Protein AF-A0A954WG24-F1 (afdb_monomer)

pLDDT: mean 92.95, std 7.32, range [50.62, 98.69]

Secondary structure (DSSP, 8-state):
---------TTTT----TT-------S----EEEEEEEE-----STT---B----EEEEET-EEEEEEEEEEETT----BEEEEESPPTTEEEEEPPB-TT--EEEEEEEE-TTPPSEEEEEEEEEEEEETTEEEEEEEEEEEESS-BS-TTTS---EEE-SSEEEEEEEEEE-SEEEEESS-S-EEEETTSEEEEEEEEEE-S-EESSEEEEEEESTTTTTSPPEEEESSSSEEEEEEEHHHHTPPSEEEEEEEEE--EEEE-S-HHHHHHHHHHHHHHHHHHHHHHHHHHHHHHHHHH--TTTHHHHHHHHHHHHHHHHHHHHHHHHHHHHHHHHHHHT--EEEE--EEPPPEEEEEEPPP--

Radius of gyration: 31.05 Å; Cα contacts (8 Å, |Δi|>4): 781; chains: 1; bounding box: 90×41×106 Å

Solvent-accessible surface area (backbone atoms only — not comparable to full-atom values): 19651 Å² total; per-residue (Å²): 135,94,82,85,86,84,88,76,62,94,76,73,71,82,71,92,55,91,82,70,79,81,83,90,85,90,73,83,77,65,57,41,69,46,40,39,27,33,52,66,77,70,76,81,47,93,88,54,38,59,43,66,61,58,78,54,66,37,29,20,33,24,28,51,50,28,40,33,39,47,52,64,31,65,80,43,43,60,46,34,45,41,49,62,44,63,60,29,66,52,43,49,62,50,44,32,53,20,48,60,69,52,47,59,30,40,35,36,40,37,27,37,72,80,22,53,60,34,68,26,72,27,50,44,32,35,38,33,64,56,91,94,42,80,45,78,41,66,41,40,32,44,35,41,73,56,74,33,75,42,50,88,85,45,83,76,49,72,40,74,48,98,60,42,64,37,33,34,62,54,80,46,63,30,50,51,28,38,35,62,67,61,98,57,75,48,74,36,45,36,58,38,69,39,78,43,51,29,33,42,52,72,74,50,53,60,68,63,62,57,37,58,30,36,40,45,33,84,73,46,45,79,46,76,70,44,74,38,53,72,81,48,57,56,48,68,47,76,44,55,27,46,84,53,63,45,69,58,46,81,46,50,32,33,40,36,33,63,44,35,31,43,48,51,51,65,56,66,51,29,61,49,25,52,52,49,28,53,52,28,46,53,50,26,53,52,28,43,54,50,22,56,49,33,47,53,48,35,76,68,46,52,90,91,48,31,69,63,37,44,51,53,21,50,52,28,47,52,48,24,53,52,24,51,52,44,28,56,51,26,48,49,47,26,53,52,31,48,61,58,26,47,69,40,84,37,71,42,78,44,33,28,47,80,42,44,33,34,29,37,68,55,81,84,128

Structure (mmCIF, N/CA/C/O backbone):
data_AF-A0A954WG24-F1
#
_entry.id   AF-A0A954WG24-F1
#
loop_
_atom_site.group_PDB
_atom_site.id
_atom_site.type_symbol
_atom_site.label_atom_id
_atom_site.label_alt_id
_atom_site.label_comp_id
_atom_site.label_asym_id
_atom_site.label_entity_id
_atom_site.label_seq_id
_atom_site.pdbx_PDB_ins_code
_atom_site.Cartn_x
_atom_site.Cartn_y
_atom_site.Cartn_z
_atom_site.occupancy
_atom_site.B_iso_or_equiv
_atom_site.auth_seq_id
_atom_site.auth_comp_id
_atom_site.auth_asym_id
_atom_site.auth_atom_id
_atom_site.pdbx_PDB_model_num
ATOM 1 N N . GLY A 1 1 ? 44.899 -14.493 -30.420 1.00 79.88 1 GLY A N 1
ATOM 2 C CA . GLY A 1 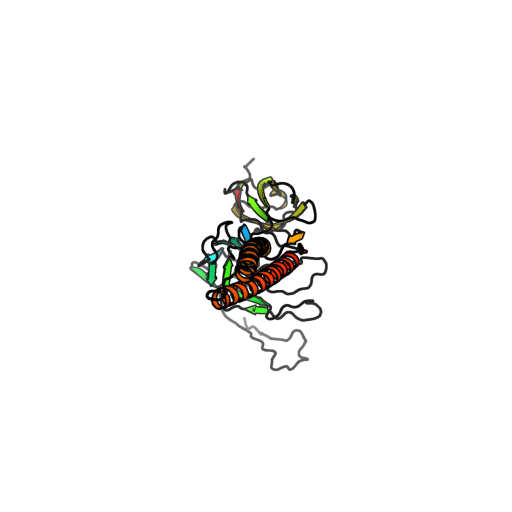1 ? 46.264 -14.050 -30.057 1.00 79.88 1 GLY A CA 1
ATOM 3 C C . GLY A 1 1 ? 46.632 -14.553 -28.671 1.00 79.88 1 GLY A C 1
ATOM 4 O O . GLY A 1 1 ? 45.803 -15.192 -28.037 1.00 79.88 1 GLY A O 1
ATOM 5 N N . ARG A 1 2 ? 47.858 -14.293 -28.198 1.00 87.88 2 ARG A N 1
ATOM 6 C CA . ARG A 1 2 ? 48.259 -14.547 -26.802 1.00 87.88 2 ARG A CA 1
ATOM 7 C C . ARG A 1 2 ? 47.844 -13.339 -25.956 1.00 87.88 2 ARG A C 1
ATOM 9 O O . ARG A 1 2 ? 48.303 -12.237 -26.233 1.00 87.88 2 ARG A O 1
ATOM 16 N N . TYR A 1 3 ? 46.990 -13.548 -24.958 1.00 84.88 3 TYR A N 1
ATOM 17 C CA . TYR A 1 3 ? 46.517 -12.495 -24.053 1.00 84.88 3 TYR A CA 1
ATOM 18 C C . TYR A 1 3 ? 47.175 -12.640 -22.677 1.00 84.88 3 TYR A C 1
ATOM 20 O O . TYR A 1 3 ? 47.437 -13.756 -22.228 1.00 84.88 3 TYR A O 1
ATOM 28 N N . ARG A 1 4 ? 47.441 -11.513 -22.010 1.00 87.50 4 ARG A N 1
ATOM 29 C CA . ARG A 1 4 ? 47.843 -11.455 -20.599 1.00 87.50 4 ARG A CA 1
ATOM 30 C C . ARG A 1 4 ? 46.712 -10.790 -19.825 1.00 87.50 4 ARG A C 1
ATOM 32 O O . ARG A 1 4 ? 46.294 -9.698 -20.191 1.00 87.50 4 ARG A O 1
ATOM 39 N N . LEU A 1 5 ? 46.246 -11.452 -18.774 1.00 83.44 5 LEU A N 1
ATOM 40 C CA . LEU A 1 5 ? 45.255 -10.922 -17.844 1.00 83.44 5 LEU A CA 1
ATOM 41 C C . LEU A 1 5 ? 45.947 -10.686 -16.505 1.00 83.44 5 LEU A C 1
ATOM 43 O O . LEU A 1 5 ? 46.717 -11.532 -16.050 1.00 83.44 5 LEU A O 1
ATOM 47 N N . GLN A 1 6 ? 45.697 -9.531 -15.904 1.00 82.50 6 GLN A N 1
ATOM 48 C CA . GLN A 1 6 ? 46.230 -9.150 -14.604 1.00 82.50 6 GLN A CA 1
ATOM 49 C C . GLN A 1 6 ? 45.074 -8.602 -13.772 1.00 82.50 6 GLN A C 1
ATOM 51 O O . GLN A 1 6 ? 44.304 -7.778 -14.259 1.00 82.50 6 GLN A O 1
ATOM 56 N N . LEU A 1 7 ? 44.952 -9.081 -12.536 1.00 76.56 7 LEU A N 1
ATOM 57 C CA . LEU A 1 7 ? 43.976 -8.601 -11.568 1.00 76.56 7 LEU A CA 1
ATOM 58 C C . LEU A 1 7 ? 44.726 -7.787 -10.518 1.00 76.56 7 LEU A C 1
ATOM 60 O O . LEU A 1 7 ? 45.682 -8.279 -9.920 1.00 76.56 7 LEU A O 1
ATOM 64 N N . THR A 1 8 ? 44.329 -6.535 -10.343 1.00 73.81 8 THR A N 1
ATOM 65 C CA . THR A 1 8 ? 44.932 -5.604 -9.386 1.00 73.81 8 THR A CA 1
ATOM 66 C C . THR A 1 8 ? 43.832 -4.955 -8.568 1.00 73.81 8 THR A C 1
ATOM 68 O O . THR A 1 8 ? 42.805 -4.570 -9.121 1.00 73.81 8 THR A O 1
ATOM 71 N N . ASP A 1 9 ? 44.067 -4.791 -7.272 1.00 73.94 9 ASP A N 1
ATOM 72 C CA . ASP A 1 9 ? 43.244 -3.933 -6.424 1.00 73.94 9 ASP A CA 1
ATOM 73 C C . ASP A 1 9 ? 43.334 -2.464 -6.894 1.00 73.94 9 ASP A C 1
ATOM 75 O O . ASP A 1 9 ? 44.424 -1.981 -7.224 1.00 73.94 9 ASP A O 1
ATOM 79 N N . LEU A 1 10 ? 42.206 -1.743 -6.894 1.00 69.00 10 LEU A N 1
ATOM 80 C CA . LEU A 1 10 ? 42.124 -0.309 -7.209 1.00 69.00 10 LEU A CA 1
ATOM 81 C C . LEU A 1 10 ? 42.896 0.564 -6.202 1.00 69.00 10 LEU A C 1
ATOM 83 O O . LEU A 1 10 ? 43.236 1.700 -6.530 1.00 69.00 10 LEU A O 1
ATOM 87 N N . PHE A 1 11 ? 43.233 0.039 -5.016 1.00 68.88 11 PHE A N 1
ATOM 88 C CA . PHE A 1 11 ? 44.094 0.712 -4.029 1.00 68.88 11 PHE A CA 1
ATOM 89 C C . PHE A 1 11 ? 45.602 0.443 -4.213 1.00 68.88 11 PHE A C 1
ATOM 91 O O . PHE A 1 11 ? 46.407 0.740 -3.323 1.00 68.88 11 PHE A O 1
ATOM 98 N N . GLY A 1 12 ? 46.016 -0.117 -5.356 1.00 63.59 12 GLY A N 1
ATOM 99 C CA . GLY A 1 12 ? 47.430 -0.195 -5.739 1.00 63.59 12 GLY A CA 1
ATOM 100 C C . GLY A 1 12 ? 48.276 -1.172 -4.915 1.00 63.59 12 GLY A C 1
ATOM 101 O O . GLY A 1 12 ? 49.493 -1.023 -4.865 1.00 63.59 12 GLY A O 1
ATOM 102 N N . GLY A 1 13 ? 47.658 -2.167 -4.266 1.00 60.09 13 GLY A N 1
ATOM 103 C CA . GLY A 1 13 ? 48.375 -3.260 -3.592 1.00 60.09 13 GLY A CA 1
ATOM 104 C C . GLY A 1 13 ? 48.972 -2.921 -2.221 1.00 60.09 13 GLY A C 1
ATOM 105 O O . GLY A 1 13 ? 49.810 -3.667 -1.726 1.00 60.09 13 GLY A O 1
ATOM 106 N N . THR A 1 14 ? 48.554 -1.824 -1.585 1.00 60.75 14 THR A N 1
ATOM 107 C CA . THR A 1 14 ? 49.025 -1.452 -0.231 1.00 60.75 14 THR A CA 1
ATOM 108 C C . THR A 1 14 ? 48.313 -2.205 0.898 1.00 60.75 14 THR A C 1
ATOM 110 O O . THR A 1 14 ? 48.701 -2.086 2.060 1.00 60.75 14 THR A O 1
ATOM 113 N N . ARG A 1 15 ? 47.275 -2.988 0.575 1.00 67.81 15 ARG A N 1
ATOM 114 C CA . ARG A 1 15 ? 46.471 -3.753 1.531 1.00 67.81 15 ARG A CA 1
ATOM 115 C C . ARG A 1 15 ? 46.584 -5.250 1.265 1.00 67.81 15 ARG A C 1
ATOM 117 O O . ARG A 1 15 ? 46.158 -5.735 0.222 1.00 67.81 15 ARG A O 1
ATOM 124 N N . THR A 1 16 ? 47.095 -5.973 2.254 1.00 67.00 16 THR A N 1
ATOM 125 C CA . THR A 1 16 ? 47.122 -7.439 2.282 1.00 67.00 16 THR A CA 1
ATOM 126 C C . THR A 1 16 ? 46.094 -7.911 3.306 1.00 67.00 16 THR A C 1
ATOM 128 O O . THR A 1 16 ? 46.442 -8.219 4.442 1.00 67.00 16 THR A O 1
ATOM 131 N N . ASP A 1 17 ? 44.815 -7.890 2.927 1.00 73.31 17 ASP A N 1
ATOM 132 C CA . ASP A 1 17 ? 43.716 -8.404 3.752 1.00 73.31 17 ASP A CA 1
ATOM 133 C C . ASP A 1 17 ? 43.220 -9.731 3.151 1.00 73.31 17 ASP A C 1
ATOM 135 O O . ASP A 1 17 ? 42.805 -9.734 1.987 1.00 73.31 17 ASP A O 1
ATOM 139 N N . PRO A 1 18 ? 43.268 -10.858 3.887 1.00 74.69 18 PRO A N 1
ATOM 140 C CA . PRO A 1 18 ? 42.802 -12.153 3.389 1.00 74.69 18 PRO A CA 1
ATOM 141 C C . PRO A 1 18 ? 41.303 -12.182 3.049 1.00 74.69 18 PRO A C 1
ATOM 143 O O . PRO A 1 18 ? 40.883 -13.081 2.328 1.00 74.69 18 PRO A O 1
ATOM 146 N N . ASN A 1 19 ? 40.511 -11.209 3.514 1.00 75.62 19 ASN A N 1
ATOM 147 C CA . ASN A 1 19 ? 39.091 -11.082 3.168 1.00 75.62 19 ASN A CA 1
ATOM 148 C C . ASN A 1 19 ? 38.851 -10.403 1.808 1.00 75.62 19 ASN A C 1
ATOM 150 O O . ASN A 1 19 ? 37.716 -10.365 1.333 1.00 75.62 19 ASN A O 1
ATOM 154 N N . ASN A 1 20 ? 39.888 -9.854 1.164 1.00 72.81 20 ASN A N 1
ATOM 155 C CA . ASN A 1 20 ? 39.777 -9.323 -0.193 1.00 72.81 20 ASN A CA 1
ATOM 156 C C . ASN A 1 20 ? 39.746 -10.484 -1.201 1.00 72.81 20 ASN A C 1
ATOM 158 O O . ASN A 1 20 ? 40.748 -10.814 -1.841 1.00 72.81 20 ASN A O 1
ATOM 162 N N . GLU A 1 21 ? 38.586 -11.123 -1.333 1.00 75.12 21 GLU A N 1
ATOM 163 C CA . GLU A 1 21 ? 38.367 -12.222 -2.269 1.00 75.12 21 GLU A CA 1
ATOM 164 C C . GLU A 1 21 ? 38.103 -11.695 -3.684 1.00 75.12 21 GLU A C 1
ATOM 166 O O . GLU A 1 21 ? 37.034 -11.170 -3.999 1.00 75.12 21 GLU A O 1
ATOM 171 N N . TYR A 1 22 ? 39.078 -11.864 -4.575 1.00 75.50 22 TYR A N 1
ATOM 172 C CA . TYR A 1 22 ? 38.913 -11.533 -5.985 1.00 75.50 22 TYR A CA 1
ATOM 173 C C . TYR A 1 22 ? 38.607 -12.780 -6.812 1.00 75.50 22 TYR A C 1
ATOM 175 O O . TYR A 1 22 ? 39.303 -13.793 -6.719 1.00 75.50 22 TYR A O 1
ATOM 183 N N . ARG A 1 23 ? 37.611 -12.690 -7.698 1.00 79.44 23 ARG A N 1
ATOM 184 C CA . ARG A 1 23 ? 37.248 -13.776 -8.614 1.00 79.44 23 ARG A CA 1
ATOM 185 C C . ARG A 1 23 ? 37.291 -13.303 -10.064 1.00 79.44 23 ARG A C 1
ATOM 187 O O . ARG A 1 23 ? 36.460 -12.504 -10.482 1.00 79.44 23 ARG A O 1
ATOM 194 N N . LEU A 1 24 ? 38.219 -13.855 -10.847 1.00 83.12 24 LEU A N 1
ATOM 195 C CA . LEU A 1 24 ? 38.223 -13.733 -12.307 1.00 83.12 24 LEU A CA 1
ATOM 196 C C . LEU A 1 24 ? 37.541 -14.959 -12.922 1.00 83.12 24 LEU A C 1
ATOM 198 O O . LEU A 1 24 ? 37.928 -16.093 -12.644 1.00 83.12 24 LEU A O 1
ATOM 202 N N . VAL A 1 25 ? 36.541 -14.736 -13.773 1.00 83.88 25 VAL A N 1
ATOM 203 C CA . VAL A 1 25 ? 35.834 -15.801 -14.496 1.00 83.88 25 VAL A CA 1
ATOM 204 C C . VAL A 1 25 ? 36.022 -15.588 -15.997 1.00 83.88 25 VAL A C 1
ATOM 206 O O . VAL A 1 25 ? 35.626 -14.554 -16.523 1.00 83.88 25 VAL A O 1
ATOM 209 N N . ILE A 1 26 ? 36.616 -16.568 -16.685 1.00 88.00 26 ILE A N 1
ATOM 210 C CA . ILE A 1 26 ? 36.803 -16.562 -18.144 1.00 88.00 26 ILE A CA 1
ATOM 211 C C . ILE A 1 26 ? 36.007 -17.726 -18.721 1.00 88.00 26 ILE A C 1
ATOM 213 O O . ILE A 1 26 ? 36.341 -18.888 -18.499 1.00 88.00 26 ILE A O 1
ATOM 217 N N . ARG A 1 27 ? 34.942 -17.408 -19.447 1.00 92.25 27 ARG A N 1
ATOM 218 C CA . ARG A 1 27 ? 34.074 -18.374 -20.129 1.00 92.25 27 ARG A CA 1
ATOM 219 C C . ARG A 1 27 ? 33.335 -17.683 -21.270 1.00 92.25 27 ARG A C 1
ATOM 221 O O . ARG A 1 27 ? 33.393 -16.460 -21.387 1.00 92.25 27 ARG A O 1
ATOM 228 N N . GLN A 1 28 ? 32.625 -18.458 -22.087 1.00 92.88 28 GLN A N 1
ATOM 229 C CA . GLN A 1 28 ? 31.637 -17.891 -23.006 1.00 92.88 28 GLN A CA 1
ATOM 230 C C . GLN A 1 28 ? 30.569 -17.119 -22.220 1.00 92.88 28 GLN A C 1
ATOM 232 O O . GLN A 1 28 ? 30.214 -17.508 -21.100 1.00 92.88 28 GLN A O 1
ATOM 237 N N . ALA A 1 29 ? 30.089 -16.019 -22.804 1.00 91.62 29 ALA A N 1
ATOM 238 C CA . ALA A 1 29 ? 29.003 -15.234 -22.235 1.00 91.62 29 ALA A CA 1
ATOM 239 C C . ALA A 1 29 ? 27.767 -16.125 -22.065 1.00 91.62 29 ALA A C 1
ATOM 241 O O . ALA A 1 29 ? 27.393 -16.846 -22.988 1.00 91.62 29 ALA A O 1
ATOM 242 N N . ALA A 1 30 ? 27.155 -16.071 -20.886 1.00 94.31 30 ALA A N 1
ATOM 243 C CA . ALA A 1 30 ? 25.898 -16.742 -20.588 1.00 94.31 30 ALA A CA 1
ATOM 244 C C . ALA A 1 30 ? 24.925 -15.658 -20.109 1.00 94.31 30 ALA A C 1
ATOM 246 O O . ALA A 1 30 ? 24.860 -15.404 -18.902 1.00 94.31 30 ALA A O 1
ATOM 247 N N . PRO A 1 31 ? 24.265 -14.946 -21.048 1.00 96.75 31 PRO A N 1
ATOM 248 C CA . PRO A 1 31 ? 23.332 -13.879 -20.715 1.00 96.75 31 PRO A CA 1
ATOM 249 C C . PRO A 1 31 ? 22.298 -14.377 -19.705 1.00 96.75 31 PRO A C 1
ATOM 251 O O . PRO A 1 31 ? 21.723 -15.446 -19.887 1.00 96.75 31 PRO A O 1
ATOM 254 N N . ASP A 1 32 ? 22.098 -13.622 -18.629 1.00 97.50 32 ASP A N 1
ATOM 255 C CA . ASP A 1 32 ? 21.159 -13.960 -17.557 1.00 97.50 32 ASP A CA 1
ATOM 256 C C . ASP A 1 32 ? 20.819 -12.708 -16.737 1.00 97.50 32 ASP A C 1
ATOM 258 O O . ASP A 1 32 ? 21.389 -11.630 -16.940 1.00 97.50 32 ASP A O 1
ATOM 262 N N . PHE A 1 33 ? 19.915 -12.841 -15.772 1.00 98.06 33 PHE A N 1
ATOM 263 C CA . PHE A 1 33 ? 19.588 -11.778 -14.830 1.00 98.06 33 PHE A CA 1
ATOM 264 C C . PHE A 1 33 ? 19.238 -12.322 -13.442 1.00 98.06 33 PHE A C 1
ATOM 266 O O . PHE A 1 33 ? 18.834 -13.471 -13.269 1.00 98.06 33 PHE A O 1
ATOM 273 N N . ALA A 1 34 ? 19.394 -11.467 -12.434 1.00 97.94 34 ALA A N 1
ATOM 274 C CA . ALA A 1 34 ? 18.885 -11.686 -11.086 1.00 97.94 34 ALA A CA 1
ATOM 275 C C . ALA A 1 34 ? 18.016 -10.498 -10.666 1.00 97.94 34 ALA A C 1
ATOM 277 O O . ALA A 1 34 ? 18.270 -9.367 -11.084 1.00 97.94 34 ALA A O 1
ATOM 278 N N . LEU A 1 35 ? 17.004 -10.761 -9.839 1.00 97.88 35 LEU A N 1
ATOM 279 C CA . LEU A 1 35 ? 16.030 -9.762 -9.416 1.00 97.88 35 LEU A CA 1
ATOM 280 C C . LEU A 1 35 ? 15.981 -9.662 -7.896 1.00 97.88 35 LEU A C 1
ATOM 282 O O . LEU A 1 35 ? 15.911 -10.671 -7.188 1.00 97.88 35 LEU A O 1
ATOM 286 N N . VAL A 1 36 ? 15.980 -8.428 -7.407 1.00 97.06 36 VAL A N 1
ATOM 287 C CA . VAL A 1 36 ? 15.768 -8.101 -5.995 1.00 97.06 36 VAL A CA 1
ATOM 288 C C . VAL A 1 36 ? 14.712 -7.015 -5.923 1.00 97.06 36 VAL A C 1
ATOM 290 O O . VAL A 1 36 ? 14.734 -6.102 -6.741 1.00 97.06 36 VAL A O 1
ATOM 293 N N . ALA A 1 37 ? 13.798 -7.096 -4.963 1.00 95.31 37 ALA A N 1
ATOM 294 C CA . ALA A 1 37 ? 12.798 -6.060 -4.761 1.00 95.31 37 ALA A CA 1
ATOM 295 C C . ALA A 1 37 ? 12.744 -5.567 -3.321 1.00 95.31 37 ALA A C 1
ATOM 297 O O . ALA A 1 37 ? 13.010 -6.317 -2.388 1.00 95.31 37 ALA A O 1
ATOM 298 N N . TRP A 1 38 ? 12.358 -4.314 -3.126 1.00 92.19 38 TRP A N 1
ATOM 299 C CA . TRP A 1 38 ? 12.082 -3.751 -1.808 1.00 92.19 38 TRP A CA 1
ATOM 300 C C . TRP A 1 38 ? 10.766 -2.985 -1.834 1.00 92.19 38 TRP A C 1
ATOM 302 O O . TRP A 1 38 ? 10.399 -2.377 -2.840 1.00 92.19 38 TRP A O 1
ATOM 312 N N . ALA A 1 39 ? 10.050 -2.983 -0.712 1.00 89.19 39 ALA A N 1
ATOM 313 C CA . ALA A 1 39 ? 8.892 -2.115 -0.561 1.00 89.19 39 ALA A CA 1
ATOM 314 C C . ALA A 1 39 ? 9.346 -0.654 -0.614 1.00 89.19 39 ALA A C 1
ATOM 316 O O . ALA A 1 39 ? 10.226 -0.249 0.148 1.00 89.19 39 ALA A O 1
ATOM 317 N N . LEU A 1 40 ? 8.772 0.121 -1.536 1.00 84.38 40 LEU A N 1
ATOM 318 C CA . LEU A 1 40 ? 9.257 1.453 -1.859 1.00 84.38 40 LEU A CA 1
ATOM 319 C C . LEU A 1 40 ? 9.207 2.362 -0.623 1.00 84.38 40 LEU A C 1
ATOM 321 O O . LEU A 1 40 ? 8.146 2.705 -0.080 1.00 84.38 40 LEU A O 1
ATOM 325 N N . HIS A 1 41 ? 10.390 2.777 -0.188 1.00 78.19 41 HIS A N 1
ATOM 326 C CA . HIS A 1 41 ? 10.572 3.899 0.712 1.00 78.19 41 HIS A CA 1
ATOM 327 C C . HIS A 1 41 ? 11.017 5.100 -0.120 1.00 78.19 41 HIS A C 1
ATOM 329 O O . HIS A 1 41 ? 11.815 4.968 -1.042 1.00 78.19 41 HIS A O 1
ATOM 335 N N . MET A 1 42 ? 10.449 6.258 0.179 1.00 77.88 42 MET A N 1
ATOM 336 C CA . MET A 1 42 ? 10.786 7.517 -0.470 1.00 77.88 42 MET A CA 1
ATOM 337 C C . MET A 1 42 ? 11.209 8.480 0.621 1.00 77.88 42 MET A C 1
ATOM 339 O O . MET A 1 42 ? 10.696 8.371 1.731 1.00 77.88 42 MET A O 1
ATOM 343 N N . GLU A 1 43 ? 12.075 9.434 0.297 1.00 75.94 43 GLU A N 1
ATOM 344 C CA . GLU A 1 43 ? 12.353 10.555 1.192 1.00 75.94 43 GLU A CA 1
ATOM 345 C C . GLU A 1 43 ? 11.043 11.305 1.455 1.00 75.94 43 GLU A C 1
ATOM 347 O O . GLU A 1 43 ? 10.468 11.920 0.551 1.00 75.94 43 GLU A O 1
ATOM 352 N N . LEU A 1 44 ? 10.525 11.199 2.680 1.00 76.88 44 LEU A N 1
ATOM 353 C CA . LEU A 1 44 ? 9.227 11.777 3.038 1.00 76.88 44 LEU A CA 1
ATOM 354 C C . LEU A 1 44 ? 9.350 13.255 3.416 1.00 76.88 44 LEU A C 1
ATOM 356 O O . LEU A 1 44 ? 8.357 13.982 3.435 1.00 76.88 44 LEU A O 1
ATOM 360 N N . ARG A 1 45 ? 10.559 13.696 3.778 1.00 74.25 45 ARG A N 1
ATOM 361 C CA . ARG A 1 45 ? 10.871 15.057 4.229 1.00 74.25 45 ARG A CA 1
ATOM 362 C C . ARG A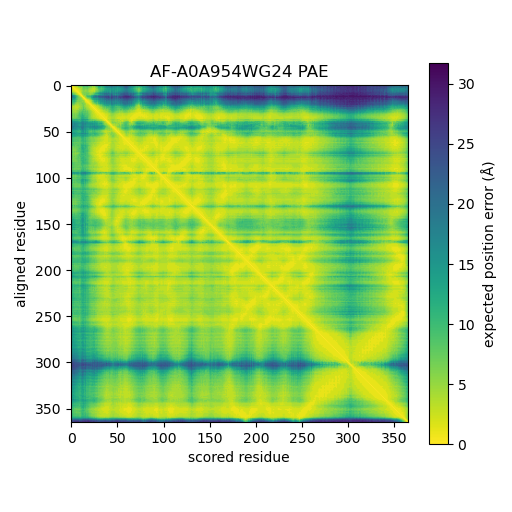 1 45 ? 12.255 15.461 3.734 1.00 74.25 45 ARG A C 1
ATOM 364 O O . ARG A 1 45 ? 13.116 14.614 3.524 1.00 74.25 45 ARG A O 1
ATOM 371 N N . ASN A 1 46 ? 12.491 16.763 3.593 1.00 75.00 46 ASN A N 1
ATOM 372 C CA . ASN A 1 46 ? 13.824 17.255 3.257 1.00 75.00 46 ASN A CA 1
ATOM 373 C C . ASN A 1 46 ? 14.834 16.845 4.344 1.00 75.00 46 ASN A C 1
ATOM 375 O O . ASN A 1 46 ? 14.594 17.082 5.530 1.00 75.00 46 ASN A O 1
ATOM 379 N N . GLY A 1 47 ? 15.948 16.237 3.937 1.00 77.62 47 GLY A N 1
ATOM 380 C CA . GLY A 1 47 ? 16.951 15.700 4.857 1.00 77.62 47 GLY A CA 1
ATOM 381 C C . GLY A 1 47 ? 16.544 14.399 5.555 1.00 77.62 47 GLY A C 1
ATOM 382 O O . GLY A 1 47 ? 17.221 14.004 6.503 1.00 77.62 47 GLY A O 1
ATOM 383 N N . ASP A 1 48 ? 15.469 13.737 5.114 1.00 80.81 48 ASP A N 1
ATOM 384 C CA . ASP A 1 48 ? 15.153 12.373 5.532 1.00 80.81 48 ASP A CA 1
ATOM 385 C C . ASP A 1 48 ? 16.243 11.418 5.030 1.00 80.81 48 ASP A C 1
ATOM 387 O O . ASP A 1 48 ? 16.454 11.262 3.831 1.00 80.81 48 ASP A O 1
ATOM 391 N N . ARG A 1 49 ? 16.968 10.817 5.972 1.00 84.62 49 ARG A N 1
ATOM 392 C CA . ARG A 1 49 ? 18.056 9.862 5.716 1.00 84.62 49 ARG A CA 1
ATOM 393 C C . ARG A 1 49 ? 17.776 8.521 6.375 1.00 84.62 49 ARG A C 1
ATOM 395 O O . ARG A 1 49 ? 18.707 7.756 6.636 1.00 84.62 49 ARG A O 1
ATOM 402 N N . ASN A 1 50 ? 16.513 8.256 6.701 1.00 87.12 50 ASN A N 1
ATOM 403 C CA . ASN A 1 50 ? 16.147 6.998 7.317 1.00 87.12 50 ASN A CA 1
ATOM 404 C C . ASN A 1 50 ? 16.296 5.863 6.289 1.00 87.12 50 ASN A C 1
ATOM 406 O O . ASN A 1 50 ? 15.812 5.953 5.162 1.00 87.12 50 ASN A O 1
ATOM 410 N N . ALA A 1 51 ? 16.913 4.758 6.696 1.00 86.88 51 ALA A N 1
ATOM 411 C CA . ALA A 1 51 ? 16.886 3.508 5.949 1.00 86.88 51 ALA A CA 1
ATOM 412 C C . ALA A 1 51 ? 15.985 2.528 6.703 1.00 86.88 51 ALA A C 1
ATOM 414 O O . ALA A 1 51 ? 16.368 1.954 7.723 1.00 86.88 51 ALA A O 1
ATOM 415 N N . LEU A 1 52 ? 14.752 2.374 6.223 1.00 86.94 52 LEU A N 1
ATOM 416 C CA . LEU A 1 52 ? 13.707 1.607 6.897 1.00 86.94 52 LEU A CA 1
ATOM 417 C C . LEU A 1 52 ? 13.207 0.466 6.016 1.00 86.94 52 LEU A C 1
ATOM 419 O O . LEU A 1 52 ? 13.157 0.568 4.793 1.00 86.94 52 LEU A O 1
ATOM 423 N N . SER A 1 53 ? 12.751 -0.598 6.667 1.00 85.50 53 SER A N 1
ATOM 424 C CA . SER A 1 53 ? 11.962 -1.651 6.031 1.00 85.50 53 SER A CA 1
ATOM 425 C C . SER A 1 53 ? 10.483 -1.308 6.124 1.00 85.50 53 SER A C 1
ATOM 427 O O . SER A 1 53 ? 10.007 -0.939 7.198 1.00 85.50 53 SER A O 1
ATOM 429 N N . LYS A 1 54 ? 9.737 -1.493 5.035 1.00 85.94 54 LYS A N 1
ATOM 430 C CA . LYS A 1 54 ? 8.273 -1.434 5.067 1.00 85.94 54 LYS A CA 1
ATOM 431 C C . LYS A 1 54 ? 7.681 -2.836 4.957 1.00 85.94 54 LYS A C 1
ATOM 433 O O . LYS A 1 54 ? 8.096 -3.585 4.072 1.00 85.94 54 LYS A O 1
ATOM 438 N N . PRO A 1 55 ? 6.722 -3.205 5.822 1.00 87.44 55 PRO A N 1
ATOM 439 C CA . PRO A 1 55 ? 5.966 -4.429 5.617 1.00 87.44 55 PRO A CA 1
ATOM 440 C C . PRO A 1 55 ? 5.066 -4.279 4.384 1.00 87.44 55 PRO A C 1
ATOM 442 O O . PRO A 1 55 ? 4.551 -3.195 4.115 1.00 87.44 55 PRO A O 1
ATOM 445 N N . MET A 1 56 ? 4.806 -5.380 3.679 1.00 91.75 56 MET A N 1
ATOM 446 C CA . MET A 1 56 ? 3.735 -5.443 2.676 1.00 91.75 56 MET A CA 1
ATOM 447 C C . MET A 1 56 ? 2.395 -5.716 3.373 1.00 91.75 56 MET A C 1
ATOM 449 O O . MET A 1 56 ? 1.738 -6.725 3.127 1.00 91.75 56 MET A O 1
ATOM 453 N N . ALA A 1 57 ? 2.041 -4.832 4.307 1.00 93.69 57 ALA A N 1
ATOM 454 C CA . ALA A 1 57 ? 0.783 -4.852 5.040 1.00 93.69 57 ALA A CA 1
ATOM 455 C C . ALA A 1 57 ? -0.127 -3.764 4.467 1.00 93.69 57 ALA A C 1
ATOM 457 O O . ALA A 1 57 ? 0.030 -2.581 4.773 1.00 93.69 57 ALA A O 1
ATOM 458 N N . LEU A 1 58 ? -1.036 -4.169 3.586 1.00 96.25 58 LEU A N 1
ATOM 459 C CA . LEU A 1 58 ? -1.926 -3.270 2.874 1.00 96.25 58 LEU A CA 1
ATOM 460 C C . LEU A 1 58 ? -3.113 -2.878 3.756 1.00 96.25 58 LEU A C 1
ATOM 462 O O . LEU A 1 58 ? -3.701 -3.693 4.478 1.00 96.25 58 LEU A O 1
ATOM 466 N N . ARG A 1 59 ? -3.492 -1.608 3.635 1.00 95.44 59 ARG A N 1
ATOM 467 C CA . ARG A 1 59 ? -4.799 -1.113 4.062 1.00 95.44 59 ARG A CA 1
ATOM 468 C C . ARG A 1 59 ? -5.808 -1.363 2.951 1.00 95.44 59 ARG A C 1
ATOM 470 O O . ARG A 1 59 ? -5.451 -1.330 1.771 1.00 95.44 59 ARG A O 1
ATOM 477 N N . ASN A 1 60 ? -7.068 -1.542 3.310 1.00 96.88 60 ASN A N 1
ATOM 478 C CA . ASN A 1 60 ? -8.147 -1.644 2.337 1.00 96.88 60 ASN A CA 1
ATOM 479 C C . ASN A 1 60 ? -8.202 -0.384 1.457 1.00 96.88 60 ASN A C 1
ATOM 481 O O . ASN A 1 60 ? -8.172 0.742 1.965 1.00 96.88 60 ASN A O 1
ATOM 485 N N . GLY A 1 61 ? -8.249 -0.570 0.138 1.00 97.25 61 GLY A N 1
ATOM 486 C CA . GLY A 1 61 ? -8.206 0.517 -0.843 1.00 97.25 61 GLY A CA 1
ATOM 487 C C . GLY A 1 61 ? -6.829 1.168 -1.031 1.00 97.25 61 GLY A C 1
ATOM 488 O O . GLY A 1 61 ? -6.767 2.262 -1.588 1.00 97.25 61 GLY A O 1
ATOM 489 N N . SER A 1 62 ? -5.735 0.575 -0.538 1.00 97.00 62 SER A N 1
ATOM 490 C CA . SER A 1 62 ? -4.378 1.078 -0.810 1.00 97.00 62 SER A CA 1
ATOM 491 C C . SER A 1 62 ? -3.729 0.350 -1.980 1.00 97.00 62 SER A C 1
ATOM 493 O O . SER A 1 62 ? -3.923 -0.854 -2.156 1.00 97.00 62 SER A O 1
ATOM 495 N N . THR A 1 63 ? -2.883 1.076 -2.708 1.00 97.50 63 THR A N 1
ATOM 496 C CA . THR A 1 63 ? -1.849 0.494 -3.561 1.00 97.50 63 THR A CA 1
ATOM 497 C C . THR A 1 63 ? -0.487 0.742 -2.924 1.00 97.50 63 THR A C 1
ATOM 499 O O . THR A 1 63 ? -0.189 1.860 -2.499 1.00 97.50 63 THR A O 1
ATOM 502 N N . ILE A 1 64 ? 0.353 -0.289 -2.856 1.00 95.75 64 ILE A N 1
ATOM 503 C CA . ILE A 1 64 ? 1.767 -0.169 -2.489 1.00 95.75 64 ILE A CA 1
ATOM 504 C C . ILE A 1 64 ? 2.639 -0.477 -3.704 1.00 95.75 64 ILE A C 1
ATOM 506 O O . ILE A 1 64 ? 2.289 -1.307 -4.540 1.00 95.75 64 ILE A O 1
ATOM 510 N N . ALA A 1 65 ? 3.796 0.172 -3.784 1.00 95.44 65 ALA A N 1
ATOM 511 C CA . ALA A 1 65 ? 4.787 -0.081 -4.821 1.00 95.44 65 ALA A CA 1
ATOM 512 C C . ALA A 1 65 ? 5.977 -0.852 -4.236 1.00 95.44 65 ALA A C 1
ATOM 514 O O . ALA A 1 65 ? 6.514 -0.482 -3.188 1.00 95.44 65 ALA A O 1
ATOM 515 N N . LEU A 1 66 ? 6.410 -1.900 -4.926 1.00 95.38 66 LEU A N 1
ATOM 516 C CA . LEU A 1 66 ? 7.717 -2.515 -4.748 1.00 95.38 66 LEU A CA 1
ATOM 517 C C . LEU A 1 66 ? 8.605 -2.045 -5.888 1.00 95.38 66 LEU A C 1
ATOM 519 O O . LEU A 1 66 ? 8.226 -2.139 -7.053 1.00 95.38 66 LEU A O 1
ATOM 523 N N . GLU A 1 67 ? 9.792 -1.568 -5.566 1.00 94.25 67 GLU A N 1
ATOM 524 C CA . GLU A 1 67 ? 10.810 -1.348 -6.580 1.00 94.25 67 GLU A CA 1
ATOM 525 C C . GLU A 1 67 ? 11.550 -2.653 -6.828 1.00 94.25 67 GLU A C 1
ATOM 527 O O . GLU A 1 67 ? 11.937 -3.326 -5.874 1.00 94.25 67 GLU A O 1
ATOM 532 N N . VAL A 1 68 ? 11.737 -3.003 -8.098 1.00 95.88 68 VAL A N 1
ATOM 533 C CA . VAL A 1 68 ? 12.440 -4.211 -8.523 1.00 95.88 68 VAL A CA 1
ATOM 534 C C . VAL A 1 68 ? 13.688 -3.813 -9.294 1.00 95.88 68 VAL A C 1
ATOM 536 O O . VAL A 1 68 ? 13.607 -3.119 -10.306 1.00 95.88 68 VAL A O 1
ATOM 539 N N . VAL A 1 69 ? 14.842 -4.272 -8.826 1.00 95.88 69 VAL A N 1
ATOM 540 C CA . VAL A 1 69 ? 16.144 -4.048 -9.448 1.00 95.88 69 VAL A CA 1
ATOM 541 C C . VAL A 1 69 ? 16.557 -5.287 -10.231 1.00 95.88 69 VAL A C 1
ATOM 543 O O . VAL A 1 69 ? 16.543 -6.403 -9.703 1.00 95.88 69 VAL A O 1
ATOM 546 N N . ALA A 1 70 ? 16.973 -5.075 -11.478 1.00 97.44 70 ALA A N 1
ATOM 547 C CA . ALA A 1 70 ? 17.543 -6.089 -12.349 1.00 97.44 70 ALA A CA 1
ATOM 548 C C . ALA A 1 70 ? 19.069 -5.998 -12.386 1.00 97.44 70 ALA A C 1
ATOM 550 O O . ALA A 1 70 ? 19.654 -5.057 -12.925 1.00 97.44 70 ALA A O 1
ATOM 551 N N . VAL A 1 71 ? 19.721 -7.039 -11.871 1.00 97.00 71 VAL A N 1
ATOM 552 C CA . VAL A 1 71 ? 21.156 -7.266 -12.044 1.00 97.00 71 VAL A CA 1
ATOM 553 C C . VAL A 1 71 ? 21.349 -8.095 -13.309 1.00 97.00 71 VAL A C 1
ATOM 555 O O . VAL A 1 71 ? 21.243 -9.323 -13.289 1.00 97.00 71 VAL A O 1
ATOM 558 N N . ARG A 1 72 ? 21.603 -7.408 -14.421 1.00 96.88 72 ARG A N 1
ATOM 559 C CA . ARG A 1 72 ? 21.828 -8.010 -15.742 1.00 96.88 72 ARG A CA 1
ATOM 560 C C . ARG A 1 72 ? 23.254 -8.553 -15.846 1.00 96.88 72 ARG A C 1
ATOM 562 O O . ARG A 1 72 ? 24.199 -7.899 -15.407 1.00 96.88 72 ARG A O 1
ATOM 569 N N . ARG A 1 73 ? 23.418 -9.748 -16.411 1.00 94.94 73 ARG A N 1
ATOM 570 C CA . ARG A 1 73 ? 24.703 -10.456 -16.514 1.00 94.94 73 ARG A CA 1
ATOM 571 C C . ARG A 1 73 ? 25.046 -10.746 -17.964 1.00 94.94 73 ARG A C 1
ATOM 573 O O . ARG A 1 73 ? 24.161 -10.966 -18.787 1.00 94.94 73 ARG A O 1
ATOM 580 N N . ASP A 1 74 ? 26.344 -10.745 -18.251 1.00 94.25 74 ASP A N 1
ATOM 581 C CA . ASP A 1 74 ? 26.928 -11.196 -19.517 1.00 94.25 74 ASP A CA 1
ATOM 582 C C . ASP A 1 74 ? 26.265 -10.614 -20.778 1.00 94.25 74 ASP A C 1
ATOM 584 O O . ASP A 1 74 ? 26.106 -11.298 -21.786 1.00 94.25 74 ASP A O 1
ATOM 588 N N . GLY A 1 75 ? 25.870 -9.339 -20.722 1.00 93.56 75 GLY A N 1
ATOM 589 C CA . GLY A 1 75 ? 25.277 -8.631 -21.858 1.00 93.56 75 GLY A CA 1
ATOM 590 C C . GLY A 1 75 ? 23.777 -8.861 -22.066 1.00 93.56 75 GLY A C 1
ATOM 591 O O . GLY A 1 75 ? 23.244 -8.394 -23.069 1.00 93.56 75 GLY A O 1
ATOM 592 N N . PHE A 1 76 ? 23.071 -9.529 -21.145 1.00 97.31 76 PHE A N 1
ATOM 593 C CA . PHE A 1 76 ? 21.612 -9.627 -21.222 1.00 97.31 76 PHE A CA 1
ATOM 594 C C . PHE A 1 76 ? 20.952 -8.239 -21.164 1.00 97.31 76 PHE A C 1
ATOM 596 O O . PHE A 1 76 ? 21.034 -7.538 -20.156 1.00 97.31 76 PHE A O 1
ATOM 603 N N . ALA A 1 77 ? 20.240 -7.866 -22.227 1.00 96.50 77 ALA A N 1
ATOM 604 C CA . ALA A 1 77 ? 19.577 -6.568 -22.356 1.00 96.50 77 ALA A CA 1
ATOM 605 C C . ALA A 1 77 ? 18.072 -6.676 -22.654 1.00 96.50 77 ALA A C 1
ATOM 607 O O . ALA A 1 77 ? 17.444 -5.662 -22.933 1.00 96.50 77 ALA A O 1
ATOM 608 N N . GLY A 1 78 ? 17.484 -7.876 -22.588 1.00 96.25 78 GLY A N 1
ATOM 609 C CA . GLY A 1 78 ? 16.066 -8.093 -22.892 1.00 96.25 78 GLY A CA 1
ATOM 610 C C . GLY A 1 78 ? 15.111 -7.435 -21.890 1.00 96.25 78 GLY A C 1
ATOM 611 O O . GLY A 1 78 ? 15.492 -7.099 -20.766 1.00 96.25 78 GLY A O 1
ATOM 612 N N . GLU A 1 79 ? 13.859 -7.251 -22.296 1.00 95.38 79 GLU A N 1
ATOM 613 C CA . GLU A 1 79 ? 12.776 -6.860 -21.386 1.00 95.38 79 GLU A CA 1
ATOM 614 C C . GLU A 1 79 ? 12.513 -7.969 -20.354 1.00 95.38 79 GLU A C 1
ATOM 616 O O . GLU A 1 79 ? 12.681 -9.151 -20.655 1.00 95.38 79 GLU A O 1
ATOM 621 N N . ILE A 1 80 ? 12.109 -7.588 -19.139 1.00 97.12 80 ILE A N 1
ATOM 622 C CA . ILE A 1 80 ? 11.714 -8.520 -18.077 1.00 97.12 80 ILE A CA 1
ATOM 623 C C . ILE A 1 80 ? 10.284 -8.183 -17.641 1.00 97.12 80 ILE A C 1
ATOM 625 O O . ILE A 1 80 ? 10.013 -7.075 -17.167 1.00 97.12 80 ILE A O 1
ATOM 629 N N . SER A 1 81 ? 9.376 -9.148 -17.778 1.00 95.75 81 SER A N 1
ATOM 630 C CA . SER A 1 81 ? 8.007 -9.064 -17.256 1.00 95.75 81 SER A CA 1
ATOM 631 C C . SER A 1 81 ? 7.983 -9.511 -15.800 1.00 95.75 81 SER A C 1
ATOM 633 O O . SER A 1 81 ? 8.598 -10.519 -15.467 1.00 95.75 81 SER A O 1
ATOM 635 N N . LEU A 1 82 ? 7.301 -8.767 -14.929 1.00 96.94 82 LEU A N 1
ATOM 636 C CA . LEU A 1 82 ? 7.221 -9.060 -13.497 1.00 96.94 82 LEU A CA 1
ATOM 637 C C . LEU A 1 82 ? 5.834 -9.593 -13.140 1.00 96.94 82 LEU A C 1
ATOM 639 O O . LEU A 1 82 ? 4.831 -8.964 -13.474 1.00 96.94 82 LEU A O 1
ATOM 643 N N . THR A 1 83 ? 5.791 -10.686 -12.384 1.00 97.06 83 THR A N 1
ATOM 644 C CA . THR A 1 83 ? 4.544 -11.350 -11.988 1.00 97.06 83 THR A CA 1
ATOM 645 C C . THR A 1 83 ? 4.585 -11.702 -10.508 1.00 97.06 83 THR A C 1
ATOM 647 O O . THR A 1 83 ? 5.614 -12.149 -9.997 1.00 97.06 83 THR A O 1
ATOM 650 N N . MET A 1 84 ? 3.464 -11.496 -9.813 1.00 97.50 84 MET A N 1
ATOM 651 C CA . MET A 1 84 ? 3.286 -11.895 -8.421 1.00 97.50 84 MET A CA 1
ATOM 652 C C . MET A 1 84 ? 1.981 -12.663 -8.251 1.00 97.50 84 MET A C 1
ATOM 654 O O . MET A 1 84 ? 0.919 -12.176 -8.628 1.00 97.50 84 MET A O 1
ATOM 658 N N . GLU A 1 85 ? 2.075 -13.851 -7.670 1.00 97.00 85 GLU A N 1
ATOM 659 C CA . GLU A 1 85 ? 0.964 -14.789 -7.499 1.00 97.00 85 GLU A CA 1
ATOM 660 C C . GLU A 1 85 ? 0.812 -15.195 -6.029 1.00 97.00 85 GLU A C 1
ATOM 662 O O . GLU A 1 85 ? 1.619 -14.808 -5.179 1.00 97.00 85 GLU A O 1
ATOM 667 N N . ASP A 1 86 ? -0.222 -15.987 -5.735 1.00 97.31 86 ASP A N 1
ATOM 668 C CA . ASP A 1 86 ? -0.550 -16.473 -4.389 1.00 97.31 86 ASP A CA 1
ATOM 669 C C . ASP A 1 86 ? -0.801 -15.332 -3.387 1.00 97.31 86 ASP A C 1
ATOM 671 O O . ASP A 1 86 ? -0.322 -15.345 -2.253 1.00 97.31 86 ASP A O 1
ATOM 675 N N . LEU A 1 87 ? -1.547 -14.313 -3.818 1.00 98.06 87 LEU A N 1
ATOM 676 C CA . LEU A 1 87 ? -1.914 -13.154 -3.002 1.00 98.06 87 LEU A CA 1
ATOM 677 C C . LEU A 1 87 ? -3.136 -13.443 -2.111 1.00 98.06 87 LEU A C 1
ATOM 679 O O . LEU A 1 87 ? -3.913 -14.354 -2.404 1.00 98.06 87 LEU A O 1
ATOM 683 N N . PRO A 1 88 ? -3.325 -12.695 -1.005 1.00 98.06 88 PRO A N 1
ATOM 684 C CA . PRO A 1 88 ? -4.568 -12.747 -0.238 1.00 98.06 88 PRO A CA 1
ATOM 685 C C . PRO A 1 88 ? -5.792 -12.386 -1.094 1.00 98.06 88 PRO A C 1
ATOM 687 O O . PRO A 1 88 ? -5.690 -11.581 -2.017 1.00 98.06 88 PRO A O 1
ATOM 690 N N . ASP A 1 89 ? -6.958 -12.930 -0.744 1.00 97.75 89 ASP A N 1
ATOM 691 C CA . ASP A 1 89 ? -8.225 -12.609 -1.407 1.00 97.75 89 ASP A CA 1
ATOM 692 C C . ASP A 1 89 ? -8.470 -11.087 -1.413 1.00 97.75 89 ASP A C 1
ATOM 694 O O . ASP A 1 89 ? -8.245 -10.399 -0.414 1.00 97.75 89 ASP A O 1
ATOM 698 N N . GLY A 1 90 ? -8.908 -10.550 -2.555 1.00 97.19 90 GLY A N 1
ATOM 699 C CA . GLY A 1 90 ? -9.101 -9.107 -2.744 1.00 97.19 90 GLY A CA 1
ATOM 700 C C . GLY A 1 90 ? -7.807 -8.298 -2.920 1.00 97.19 90 GLY A C 1
ATOM 701 O O . GLY A 1 90 ? -7.875 -7.071 -2.973 1.00 97.19 90 GLY A O 1
ATOM 702 N N . VAL A 1 91 ? -6.636 -8.940 -3.024 1.00 98.31 91 VAL A N 1
ATOM 703 C CA . VAL A 1 91 ? -5.360 -8.285 -3.356 1.00 98.31 91 VAL A CA 1
ATOM 704 C C . VAL A 1 91 ? -4.905 -8.689 -4.756 1.00 98.31 91 VAL A C 1
ATOM 706 O O . VAL A 1 91 ? -4.786 -9.871 -5.069 1.00 98.31 91 VAL A O 1
ATOM 709 N N . THR A 1 92 ? -4.601 -7.700 -5.592 1.00 97.88 92 THR A N 1
ATOM 710 C CA . THR A 1 92 ? -4.092 -7.894 -6.955 1.00 97.88 92 THR A CA 1
ATOM 711 C C . THR A 1 92 ? -2.679 -7.354 -7.091 1.00 97.88 92 THR A C 1
ATOM 713 O O . THR A 1 92 ? -2.314 -6.391 -6.417 1.00 97.88 92 THR A O 1
ATOM 716 N N . ALA A 1 93 ? -1.898 -7.934 -8.000 1.00 97.62 93 ALA A N 1
ATOM 717 C CA . ALA A 1 93 ? -0.592 -7.417 -8.374 1.00 97.62 93 ALA A CA 1
ATOM 718 C C . ALA A 1 93 ? -0.540 -7.042 -9.853 1.00 97.62 93 ALA A C 1
ATOM 720 O O . ALA A 1 93 ? -1.131 -7.703 -10.706 1.00 97.62 93 ALA A O 1
ATOM 721 N N . THR A 1 94 ? 0.186 -5.977 -10.165 1.00 96.88 94 THR A N 1
ATOM 722 C CA . THR A 1 94 ? 0.419 -5.522 -11.532 1.00 96.88 94 THR A CA 1
ATOM 723 C C . THR A 1 94 ? 1.871 -5.099 -11.669 1.00 96.88 94 THR A C 1
ATOM 725 O O . THR A 1 94 ? 2.303 -4.088 -11.112 1.00 96.88 94 THR A O 1
ATOM 728 N N . GLY A 1 95 ? 2.642 -5.903 -12.398 1.00 87.00 95 GLY A N 1
ATOM 729 C CA . GLY A 1 95 ? 4.034 -5.607 -12.703 1.00 87.00 95 GLY A CA 1
ATOM 730 C C . GLY A 1 95 ? 4.147 -4.585 -13.824 1.00 87.00 95 GLY A C 1
ATOM 731 O O . GLY A 1 95 ? 3.629 -4.797 -14.919 1.00 87.00 95 GLY A O 1
ATOM 732 N N . LEU A 1 96 ? 4.869 -3.495 -13.579 1.00 81.25 96 LEU A N 1
ATOM 733 C CA . LEU A 1 96 ? 5.397 -2.673 -14.659 1.00 81.25 96 LEU A CA 1
ATOM 734 C C . LEU A 1 96 ? 6.585 -3.419 -15.273 1.00 81.25 96 LEU A C 1
ATOM 736 O O . LEU A 1 96 ? 7.465 -3.900 -14.558 1.00 81.25 96 LEU A O 1
ATOM 740 N N . LYS A 1 97 ? 6.620 -3.514 -16.602 1.00 84.81 97 LYS A N 1
ATOM 741 C CA . LYS A 1 97 ? 7.735 -4.123 -17.335 1.00 84.81 97 LYS A CA 1
ATOM 742 C C . LYS A 1 97 ? 9.052 -3.412 -17.007 1.00 84.81 97 LYS A C 1
ATOM 744 O O . LYS A 1 97 ? 9.102 -2.180 -16.998 1.00 84.81 97 LYS A O 1
ATOM 749 N N . ILE A 1 98 ? 10.126 -4.176 -16.796 1.00 93.44 98 ILE A N 1
ATOM 750 C CA . ILE A 1 98 ? 11.491 -3.635 -16.828 1.00 93.44 98 ILE A CA 1
ATOM 751 C C . ILE A 1 98 ? 11.917 -3.637 -18.292 1.00 93.44 98 ILE A C 1
ATOM 753 O O . ILE A 1 98 ? 12.229 -4.695 -18.844 1.00 93.44 98 ILE A O 1
ATOM 757 N N . ALA A 1 99 ? 11.905 -2.463 -18.920 1.00 91.75 99 ALA A N 1
ATOM 758 C CA . ALA A 1 99 ? 12.218 -2.327 -20.337 1.00 91.75 99 ALA A CA 1
ATOM 759 C C . ALA A 1 99 ? 13.628 -2.847 -20.677 1.00 91.75 99 ALA A C 1
ATOM 761 O O . ALA A 1 99 ? 14.505 -2.987 -19.817 1.00 91.75 99 ALA A O 1
ATOM 762 N N . ALA A 1 100 ? 13.842 -3.151 -21.957 1.00 93.62 100 ALA A N 1
ATOM 763 C CA . ALA A 1 100 ? 15.135 -3.592 -22.464 1.00 93.62 100 ALA A CA 1
ATOM 764 C C . ALA A 1 100 ? 16.253 -2.608 -22.067 1.00 93.62 100 ALA A C 1
ATOM 766 O O . ALA A 1 100 ? 16.119 -1.399 -22.227 1.00 93.62 100 ALA A O 1
ATOM 767 N N . GLY A 1 101 ? 17.349 -3.135 -21.520 1.00 93.31 101 GLY A N 1
ATOM 768 C CA . GLY A 1 101 ? 18.487 -2.352 -21.024 1.00 93.31 101 GLY A CA 1
ATOM 769 C C . GLY A 1 101 ? 18.284 -1.653 -19.672 1.00 93.31 101 GLY A C 1
ATOM 770 O O . GLY A 1 101 ? 19.275 -1.367 -19.003 1.00 93.31 101 GLY A O 1
ATOM 771 N N . GLU A 1 102 ? 17.045 -1.454 -19.216 1.00 93.12 102 GLU A N 1
ATOM 772 C CA . GLU A 1 102 ? 16.758 -0.782 -17.944 1.00 93.12 102 GLU A CA 1
ATOM 773 C C . GLU A 1 102 ? 17.046 -1.682 -16.737 1.00 93.12 102 GLU A C 1
ATOM 775 O O . GLU A 1 102 ? 16.917 -2.910 -16.800 1.00 93.12 102 GLU A O 1
ATOM 780 N N . THR A 1 103 ? 17.437 -1.076 -15.616 1.00 93.81 103 THR A N 1
ATOM 781 C CA . THR A 1 103 ? 17.838 -1.786 -14.384 1.00 93.81 103 THR A CA 1
ATOM 782 C C . THR A 1 103 ? 16.791 -1.730 -13.277 1.00 93.81 103 THR A C 1
ATOM 784 O O . THR A 1 103 ? 16.981 -2.354 -12.234 1.00 93.81 103 THR A O 1
ATOM 787 N N . ARG A 1 104 ? 15.687 -1.008 -13.488 1.00 92.25 104 ARG A N 1
ATOM 788 C CA . ARG A 1 104 ? 14.654 -0.748 -12.482 1.00 92.25 104 ARG A CA 1
ATOM 789 C C . ARG A 1 104 ? 13.258 -0.933 -13.069 1.00 92.25 104 ARG A C 1
ATOM 791 O O . ARG A 1 104 ? 12.992 -0.510 -14.190 1.00 92.25 104 ARG A O 1
ATOM 798 N N . GLY A 1 105 ? 12.363 -1.516 -12.281 1.00 93.12 105 GLY A N 1
ATOM 799 C CA . GLY A 1 105 ? 10.924 -1.570 -12.534 1.00 93.12 105 GLY A CA 1
ATOM 800 C C . GLY A 1 105 ? 10.131 -1.454 -11.242 1.00 93.12 105 GLY A C 1
ATOM 801 O O . GLY A 1 105 ? 10.702 -1.342 -10.157 1.00 93.12 105 GLY A O 1
ATOM 802 N N . ILE A 1 106 ? 8.807 -1.479 -11.363 1.00 95.25 106 ILE A N 1
ATOM 803 C CA . ILE A 1 106 ? 7.885 -1.349 -10.232 1.00 95.25 106 ILE A CA 1
ATOM 804 C C . ILE A 1 106 ? 6.880 -2.498 -10.277 1.00 95.25 106 ILE A C 1
ATOM 806 O O . ILE A 1 106 ? 6.339 -2.806 -11.331 1.00 95.25 106 ILE A O 1
ATOM 810 N N . MET A 1 107 ? 6.602 -3.111 -9.134 1.00 96.88 107 MET A N 1
ATOM 811 C CA . MET A 1 107 ? 5.474 -4.017 -8.931 1.00 96.88 107 MET A CA 1
ATOM 812 C C . MET A 1 107 ? 4.450 -3.315 -8.042 1.00 96.88 107 MET A C 1
ATOM 814 O O . MET A 1 107 ? 4.789 -2.871 -6.947 1.00 96.88 107 MET A O 1
ATOM 818 N N . LEU A 1 108 ? 3.210 -3.199 -8.504 1.00 97.56 108 LEU A N 1
ATOM 819 C CA . LEU A 1 108 ? 2.120 -2.572 -7.760 1.00 97.56 108 LEU A CA 1
ATOM 820 C C . LEU A 1 108 ? 1.266 -3.659 -7.119 1.00 97.56 108 LEU A C 1
ATOM 822 O O . LEU A 1 108 ? 0.880 -4.601 -7.804 1.00 97.56 108 LEU A O 1
ATOM 826 N N . LEU A 1 109 ? 0.966 -3.534 -5.828 1.00 97.88 109 LEU A N 1
ATOM 827 C CA . LEU A 1 109 ? -0.003 -4.384 -5.141 1.00 97.88 109 LEU A CA 1
ATOM 828 C C . LEU A 1 109 ? -1.162 -3.517 -4.672 1.00 97.88 109 LEU A C 1
ATOM 830 O O . LEU A 1 109 ? -0.940 -2.585 -3.901 1.00 97.88 109 LEU A O 1
ATOM 834 N N . THR A 1 110 ? -2.377 -3.849 -5.087 1.00 98.19 110 THR A N 1
ATOM 835 C CA . THR A 1 110 ? -3.601 -3.117 -4.749 1.00 98.19 110 THR A CA 1
ATOM 836 C C . THR A 1 110 ? -4.506 -4.008 -3.912 1.00 98.19 110 THR A C 1
ATOM 838 O O . THR A 1 110 ? -4.821 -5.124 -4.318 1.00 98.19 110 THR A O 1
ATOM 841 N N . ALA A 1 111 ? -4.929 -3.525 -2.745 1.00 98.38 111 ALA A N 1
ATOM 842 C CA . ALA A 1 111 ? -5.976 -4.159 -1.951 1.00 98.38 111 ALA A CA 1
ATOM 843 C C . ALA A 1 111 ? -7.315 -3.491 -2.258 1.00 98.38 111 ALA A C 1
ATOM 845 O O . ALA A 1 111 ? -7.458 -2.279 -2.076 1.00 98.38 111 ALA A O 1
ATOM 846 N N . GLN A 1 112 ? -8.308 -4.281 -2.661 1.00 96.94 112 GLN A N 1
ATOM 847 C CA . GLN A 1 112 ? -9.678 -3.811 -2.837 1.00 96.94 112 GLN A CA 1
ATOM 848 C C . GLN A 1 112 ? -10.223 -3.208 -1.536 1.00 96.94 112 GLN A C 1
ATOM 850 O O . GLN A 1 112 ? -9.778 -3.522 -0.425 1.00 96.94 112 GLN A O 1
ATOM 855 N N . GLN A 1 113 ? -11.199 -2.309 -1.662 1.00 94.25 113 GLN A N 1
ATOM 856 C CA . GLN A 1 113 ? -11.798 -1.650 -0.502 1.00 94.25 113 GLN A CA 1
ATOM 857 C C . GLN A 1 113 ? -12.444 -2.651 0.467 1.00 94.25 113 GLN A C 1
ATOM 859 O O . GLN A 1 113 ? -12.406 -2.441 1.674 1.00 94.25 113 GLN A O 1
ATOM 864 N N . ASP A 1 114 ? -12.990 -3.747 -0.032 1.00 95.12 114 ASP A N 1
ATOM 865 C CA . ASP A 1 114 ? -13.664 -4.799 0.729 1.00 95.12 114 ASP A CA 1
ATOM 866 C C . ASP A 1 114 ? -12.811 -6.066 0.902 1.00 95.12 114 ASP A C 1
ATOM 868 O O . ASP A 1 114 ? -13.312 -7.075 1.395 1.00 95.12 114 ASP A O 1
ATOM 872 N N . ALA A 1 115 ? -11.516 -6.012 0.558 1.00 97.19 115 ALA A N 1
ATOM 873 C CA . ALA A 1 115 ? -10.598 -7.134 0.730 1.00 97.19 115 ALA A CA 1
ATOM 874 C C . ALA A 1 115 ? -10.644 -7.672 2.180 1.00 97.19 115 ALA A C 1
ATOM 876 O O . ALA A 1 115 ? -10.368 -6.922 3.129 1.00 97.19 115 ALA A O 1
ATOM 877 N N . PRO A 1 116 ? -11.000 -8.952 2.394 1.00 96.69 116 PRO A N 1
ATOM 878 C CA . PRO A 1 116 ? -11.095 -9.516 3.732 1.00 96.69 116 PRO A CA 1
ATOM 879 C C . PRO A 1 116 ? -9.712 -9.599 4.373 1.00 96.69 116 PRO A C 1
ATOM 881 O O . PRO A 1 116 ? -8.696 -9.702 3.690 1.00 96.69 116 PRO A O 1
ATOM 884 N N . ARG A 1 117 ? -9.660 -9.617 5.709 1.00 97.25 117 ARG A N 1
ATOM 885 C CA . ARG A 1 117 ? -8.400 -9.820 6.431 1.00 97.25 117 ARG A CA 1
ATOM 886 C C . ARG A 1 117 ? -7.727 -11.109 5.959 1.00 97.25 117 ARG A C 1
ATOM 888 O O . ARG A 1 117 ? -8.304 -12.190 6.069 1.00 97.25 117 ARG A O 1
ATOM 895 N N . GLY A 1 118 ? -6.478 -11.005 5.522 1.00 97.06 118 GLY A N 1
ATOM 896 C CA . GLY A 1 118 ? -5.778 -12.129 4.918 1.00 97.06 118 GLY A CA 1
ATOM 897 C C . GLY A 1 118 ? -4.265 -11.989 4.962 1.00 97.06 118 GLY A C 1
ATOM 898 O O . GLY A 1 118 ? -3.717 -10.898 5.118 1.00 97.06 118 GLY A O 1
ATOM 899 N N . TRP A 1 119 ? -3.590 -13.129 4.831 1.00 97.50 119 TRP A N 1
ATOM 900 C CA . TRP A 1 119 ? -2.142 -13.222 4.695 1.00 97.50 119 TRP A CA 1
ATOM 901 C C . TRP A 1 119 ? -1.773 -14.372 3.759 1.00 97.50 119 TRP A C 1
ATOM 903 O O . TRP A 1 119 ? -2.407 -15.436 3.790 1.00 97.50 119 TRP A O 1
ATOM 913 N N . ARG A 1 120 ? -0.731 -14.159 2.955 1.00 98.00 120 ARG A N 1
ATOM 914 C CA . ARG A 1 120 ? -0.078 -15.184 2.140 1.00 98.00 120 ARG A CA 1
ATOM 915 C C . ARG A 1 120 ? 1.421 -14.924 2.057 1.00 98.00 120 ARG A C 1
ATOM 917 O O . ARG A 1 120 ? 1.875 -13.784 2.135 1.00 98.00 120 ARG A O 1
ATOM 924 N N . ASN A 1 121 ? 2.182 -15.993 1.854 1.00 97.00 121 ASN A N 1
ATOM 925 C CA . ASN A 1 121 ? 3.552 -15.895 1.375 1.00 97.00 121 ASN A CA 1
ATOM 926 C C . ASN A 1 121 ? 3.521 -16.006 -0.152 1.00 97.00 121 ASN A C 1
ATOM 928 O O . ASN A 1 121 ? 3.453 -17.109 -0.685 1.00 97.00 121 ASN A O 1
ATOM 932 N N . ALA A 1 122 ? 3.484 -14.859 -0.819 1.00 97.00 122 ALA A N 1
ATOM 933 C CA . ALA A 1 122 ? 3.289 -14.760 -2.256 1.00 97.00 122 ALA A CA 1
ATOM 934 C C . ALA A 1 122 ? 4.539 -15.180 -3.046 1.00 97.00 122 ALA A C 1
ATOM 936 O O . ALA A 1 122 ? 5.658 -15.218 -2.519 1.00 97.00 122 ALA A O 1
ATOM 937 N N . ARG A 1 123 ? 4.359 -15.447 -4.342 1.00 96.56 123 ARG A N 1
ATOM 938 C CA . ARG A 1 123 ? 5.440 -15.821 -5.263 1.00 96.56 123 ARG A CA 1
ATOM 939 C C . ARG A 1 123 ? 5.689 -14.694 -6.260 1.00 96.56 123 ARG A C 1
ATOM 941 O O . ARG A 1 123 ? 4.876 -14.478 -7.147 1.00 96.56 123 ARG A O 1
ATOM 948 N N . LEU A 1 124 ? 6.817 -13.993 -6.128 1.00 96.81 124 LEU A N 1
ATOM 949 C CA . LEU A 1 124 ? 7.244 -12.922 -7.039 1.00 96.81 124 LEU A CA 1
ATOM 950 C C . LEU A 1 124 ? 8.380 -13.421 -7.945 1.00 96.81 124 LEU A C 1
ATOM 952 O O . LEU A 1 124 ? 9.393 -13.934 -7.461 1.00 96.81 124 LEU A O 1
ATOM 956 N N . PHE A 1 125 ? 8.224 -13.274 -9.256 1.00 97.50 125 PHE A N 1
ATOM 957 C CA . PHE A 1 125 ? 9.194 -13.734 -10.251 1.00 97.50 125 PHE A CA 1
ATOM 958 C C . PHE A 1 125 ? 9.215 -12.814 -11.475 1.00 97.50 125 PHE A C 1
ATOM 960 O O . PHE A 1 125 ? 8.295 -12.028 -11.700 1.00 97.50 125 PHE A O 1
ATOM 967 N N . GLY A 1 126 ? 10.297 -12.896 -12.245 1.00 97.56 126 GLY A N 1
ATOM 968 C CA . GLY A 1 126 ? 10.422 -12.232 -13.534 1.00 97.56 126 GLY A CA 1
ATOM 969 C C . GLY A 1 126 ? 10.650 -13.225 -14.664 1.00 97.56 126 GLY A C 1
ATOM 970 O O . GLY A 1 126 ? 11.347 -14.226 -14.482 1.00 97.56 126 GLY A O 1
ATOM 971 N N . GLN A 1 127 ? 10.072 -12.927 -15.821 1.00 97.81 127 GLN A N 1
ATOM 972 C CA . GLN A 1 127 ? 10.180 -13.709 -17.049 1.00 97.81 127 GLN A CA 1
ATOM 973 C C . GLN A 1 127 ? 10.848 -12.886 -18.142 1.00 97.81 127 GLN A C 1
ATOM 975 O O . GLN A 1 127 ? 10.541 -11.703 -18.307 1.00 97.81 127 GLN A O 1
ATOM 980 N N . ALA A 1 128 ? 11.747 -13.513 -18.892 1.00 97.81 128 ALA A N 1
ATOM 981 C CA . ALA A 1 128 ? 12.327 -12.921 -20.089 1.00 97.81 128 ALA A CA 1
ATOM 982 C C . ALA A 1 128 ? 12.750 -13.996 -21.089 1.00 97.81 128 ALA A C 1
ATOM 984 O O . ALA A 1 128 ? 12.977 -15.146 -20.719 1.00 97.81 128 ALA A O 1
ATOM 985 N N . THR A 1 129 ? 12.923 -13.604 -22.347 1.00 97.94 129 THR A N 1
ATOM 986 C CA . THR A 1 129 ? 13.484 -14.471 -23.385 1.00 97.94 129 THR A CA 1
ATOM 987 C C . THR A 1 129 ? 15.003 -14.322 -23.439 1.00 97.94 129 THR A C 1
ATOM 989 O O . THR A 1 129 ? 15.520 -13.207 -23.557 1.00 97.94 129 THR A O 1
ATOM 992 N N . ILE A 1 130 ? 15.725 -15.439 -23.374 1.00 96.00 130 ILE A N 1
ATOM 993 C CA . ILE A 1 130 ? 17.177 -15.507 -23.556 1.00 96.00 130 ILE A CA 1
ATOM 994 C C . ILE A 1 130 ? 17.456 -16.450 -24.725 1.00 96.00 130 ILE A C 1
ATOM 996 O O . ILE A 1 130 ? 17.240 -17.655 -24.633 1.00 96.00 130 ILE A O 1
ATOM 1000 N N . GLY A 1 131 ? 17.930 -15.896 -25.843 1.00 91.81 131 GLY A N 1
ATOM 1001 C CA . GLY A 1 131 ? 18.002 -16.649 -27.094 1.00 91.81 131 GLY A CA 1
ATOM 1002 C C . GLY A 1 131 ? 16.594 -16.992 -27.582 1.00 91.81 131 GLY A C 1
ATOM 1003 O O . GLY A 1 131 ? 15.809 -16.086 -27.846 1.00 91.81 131 GLY A O 1
ATOM 1004 N N . GLU A 1 132 ? 16.284 -18.282 -27.677 1.00 93.69 132 GLU A N 1
ATOM 1005 C CA . GLU A 1 132 ? 14.961 -18.792 -28.073 1.00 93.69 132 GLU A CA 1
ATOM 1006 C C . GLU A 1 132 ? 14.145 -19.319 -26.878 1.00 93.69 132 GLU A C 1
ATOM 1008 O O . GLU A 1 132 ? 12.992 -19.712 -27.041 1.00 93.69 132 GLU A O 1
ATOM 1013 N N . GLU A 1 133 ? 14.717 -19.317 -25.671 1.00 96.31 133 GLU A N 1
ATOM 1014 C CA . GLU A 1 133 ? 14.091 -19.885 -24.477 1.00 96.31 133 GLU A CA 1
ATOM 1015 C C . GLU A 1 133 ? 13.478 -18.802 -23.589 1.00 96.31 133 GLU A C 1
ATOM 1017 O O . GLU A 1 133 ? 14.083 -17.760 -23.325 1.00 96.31 133 GLU A O 1
ATOM 1022 N N . GLU A 1 134 ? 12.283 -19.070 -23.066 1.00 97.62 134 GLU A N 1
ATOM 1023 C CA . GLU A 1 134 ? 11.716 -18.283 -21.979 1.00 97.62 134 GLU A CA 1
ATOM 1024 C C . GLU A 1 134 ? 12.288 -18.765 -20.643 1.00 97.62 134 GLU A C 1
ATOM 1026 O O . GLU A 1 134 ? 12.183 -19.938 -20.280 1.00 97.62 134 GLU A O 1
ATOM 1031 N N . VAL A 1 135 ? 12.882 -17.847 -19.884 1.00 97.94 135 VAL A N 1
ATOM 1032 C CA . VAL A 1 135 ? 13.436 -18.138 -18.566 1.00 97.94 135 VAL A CA 1
ATOM 1033 C C . VAL A 1 135 ? 12.648 -17.421 -17.481 1.00 97.94 135 VAL A C 1
ATOM 1035 O O . VAL A 1 135 ? 12.290 -16.252 -17.605 1.00 97.94 135 VAL A O 1
ATOM 1038 N N . THR A 1 136 ? 12.434 -18.120 -16.369 1.00 98.38 136 THR A N 1
ATOM 1039 C CA . THR A 1 136 ? 11.866 -17.547 -15.145 1.00 98.38 136 THR A CA 1
ATOM 1040 C C . THR A 1 136 ? 12.950 -17.430 -14.077 1.00 98.38 136 THR A C 1
ATOM 1042 O O . THR A 1 136 ? 13.754 -18.351 -13.884 1.00 98.38 136 THR A O 1
ATOM 1045 N N . ARG A 1 137 ? 12.984 -16.300 -13.366 1.00 97.94 137 ARG A N 1
ATOM 1046 C CA . ARG A 1 137 ? 13.865 -16.066 -12.212 1.00 97.94 137 ARG A CA 1
ATOM 1047 C C . ARG A 1 137 ? 1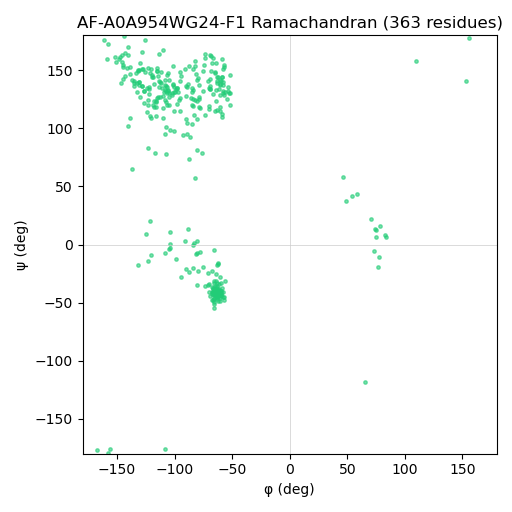3.053 -15.579 -11.013 1.00 97.94 137 ARG A C 1
ATOM 1049 O O . ARG A 1 137 ? 12.190 -14.721 -11.192 1.00 97.94 137 ARG A O 1
ATOM 1056 N N . PRO A 1 138 ? 13.310 -16.086 -9.795 1.00 97.56 138 PRO A N 1
ATOM 1057 C CA . PRO A 1 138 ? 12.665 -15.550 -8.603 1.00 97.56 138 PRO A CA 1
ATOM 1058 C C . PRO A 1 138 ? 13.106 -14.102 -8.365 1.00 97.56 138 PRO A C 1
ATOM 1060 O O . PRO A 1 138 ? 14.249 -13.736 -8.653 1.00 97.56 138 PRO A O 1
ATOM 1063 N N . VAL A 1 139 ? 12.216 -13.293 -7.794 1.00 97.56 139 VAL A N 1
ATOM 1064 C CA . VAL A 1 139 ? 12.585 -11.998 -7.219 1.00 97.56 139 VAL A CA 1
ATOM 1065 C C . VAL A 1 139 ? 12.744 -12.172 -5.718 1.00 97.56 139 VAL A C 1
ATOM 1067 O O . VAL A 1 139 ? 11.799 -12.543 -5.022 1.00 97.56 139 VAL A O 1
ATOM 1070 N N . HIS A 1 140 ? 13.932 -11.879 -5.200 1.00 96.00 140 HIS A N 1
ATOM 1071 C CA . HIS A 1 140 ? 14.160 -11.918 -3.760 1.00 96.00 140 HIS A CA 1
ATOM 1072 C C . HIS A 1 140 ? 13.761 -10.589 -3.129 1.00 96.00 140 HIS A C 1
ATOM 1074 O O . HIS A 1 140 ? 14.261 -9.540 -3.530 1.00 96.00 140 HIS A O 1
ATOM 1080 N N . LEU A 1 141 ? 12.892 -10.613 -2.118 1.00 95.00 141 LEU A N 1
ATOM 1081 C CA . LEU A 1 141 ? 12.644 -9.401 -1.347 1.00 95.00 141 LEU A CA 1
ATOM 1082 C C . LEU A 1 141 ? 13.850 -9.067 -0.474 1.00 95.00 141 LEU A C 1
ATOM 1084 O O . LEU A 1 141 ? 14.451 -9.951 0.133 1.00 95.00 141 LEU A O 1
ATOM 1088 N N . ALA A 1 142 ? 14.161 -7.784 -0.374 1.00 93.25 142 ALA A N 1
ATOM 1089 C CA . ALA A 1 142 ? 15.160 -7.229 0.512 1.00 93.25 142 ALA A CA 1
ATOM 1090 C C . ALA A 1 142 ? 14.504 -6.324 1.556 1.00 93.25 142 ALA A C 1
ATOM 1092 O O . ALA A 1 142 ? 13.488 -5.669 1.311 1.00 93.25 142 ALA A O 1
ATOM 1093 N N . CYS A 1 143 ? 15.110 -6.274 2.733 1.00 92.12 143 CYS A N 1
ATOM 1094 C CA . CYS A 1 143 ? 14.752 -5.344 3.790 1.00 92.12 143 CYS A CA 1
ATOM 1095 C C . CYS A 1 143 ? 16.011 -4.928 4.557 1.00 92.12 143 CYS A C 1
ATOM 1097 O O . CYS A 1 143 ? 17.043 -5.590 4.475 1.00 92.12 143 CYS A O 1
ATOM 1099 N N . MET A 1 144 ? 15.946 -3.843 5.317 1.00 91.88 144 MET A N 1
ATOM 1100 C CA . MET A 1 144 ? 16.983 -3.511 6.290 1.00 91.88 144 MET A CA 1
ATOM 1101 C C . MET A 1 144 ? 16.945 -4.514 7.447 1.00 91.88 144 MET A C 1
ATOM 1103 O O . MET A 1 144 ? 15.870 -4.820 7.978 1.00 91.88 144 MET A O 1
ATOM 1107 N N . ALA A 1 145 ? 18.116 -5.025 7.840 1.00 91.88 145 ALA A N 1
ATOM 1108 C CA . ALA A 1 145 ? 18.270 -5.885 9.012 1.00 91.88 145 ALA A CA 1
ATOM 1109 C C . ALA A 1 145 ? 17.779 -5.172 10.279 1.00 91.88 145 ALA A C 1
ATOM 1111 O O . ALA A 1 145 ? 17.050 -5.772 11.067 1.00 91.88 145 ALA A O 1
ATOM 1112 N N . TRP A 1 146 ? 18.103 -3.881 10.393 1.00 90.69 146 TRP A N 1
ATOM 1113 C CA . TRP A 1 146 ? 17.633 -2.965 11.428 1.00 90.69 146 TRP A CA 1
ATOM 1114 C C . TRP A 1 146 ? 17.307 -1.602 10.808 1.00 90.69 146 TRP A C 1
ATOM 1116 O O . TRP A 1 146 ? 17.959 -1.218 9.836 1.00 90.69 146 TRP A O 1
ATOM 1126 N N . PRO A 1 147 ? 16.301 -0.873 11.324 1.00 89.56 147 PRO A N 1
ATOM 1127 C CA . PRO A 1 147 ? 16.030 0.482 10.865 1.00 89.56 147 PRO A CA 1
ATOM 1128 C C . PRO A 1 147 ? 17.188 1.409 11.245 1.00 89.56 147 PRO A C 1
ATOM 1130 O O . PRO A 1 147 ? 17.572 1.468 12.411 1.00 89.56 147 PRO A O 1
ATOM 1133 N N . VAL A 1 148 ? 17.694 2.170 10.279 1.00 90.56 148 VAL A N 1
ATOM 1134 C CA . VAL A 1 148 ? 18.709 3.206 10.504 1.00 90.56 148 VAL A CA 1
ATOM 1135 C C . VAL A 1 148 ? 18.041 4.570 10.428 1.00 90.56 148 VAL A C 1
ATOM 1137 O O . VAL A 1 148 ? 17.306 4.850 9.483 1.00 90.56 148 VAL A O 1
ATOM 1140 N N . ARG A 1 149 ? 18.292 5.428 11.421 1.00 88.19 149 ARG A N 1
ATOM 1141 C CA . ARG A 1 149 ? 17.698 6.774 11.478 1.00 88.19 149 ARG A CA 1
ATOM 1142 C C . ARG A 1 149 ? 18.422 7.789 10.587 1.00 88.19 149 ARG A C 1
ATOM 1144 O O . ARG A 1 149 ? 17.807 8.697 10.043 1.00 88.19 149 ARG A O 1
ATOM 1151 N N . ASP A 1 150 ? 19.739 7.665 10.472 1.00 89.00 150 ASP A N 1
ATOM 1152 C CA . ASP A 1 150 ? 20.555 8.540 9.631 1.00 89.00 150 ASP A CA 1
ATOM 1153 C C . ASP A 1 150 ? 21.641 7.716 8.937 1.00 89.00 150 ASP A C 1
ATOM 1155 O O . ASP A 1 150 ? 22.660 7.370 9.540 1.00 89.00 150 ASP A O 1
ATOM 1159 N N . ALA A 1 151 ? 21.412 7.408 7.659 1.00 88.25 151 ALA A N 1
ATOM 1160 C CA . ALA A 1 151 ? 22.311 6.609 6.832 1.00 88.25 151 ALA A CA 1
ATOM 1161 C C . ALA A 1 151 ? 23.679 7.273 6.560 1.00 88.25 151 ALA A C 1
ATOM 1163 O O . ALA A 1 151 ? 24.543 6.660 5.935 1.00 88.25 151 ALA A O 1
ATOM 1164 N N . TRP A 1 152 ? 23.898 8.521 6.995 1.00 88.12 152 TRP A N 1
ATOM 1165 C CA . TRP A 1 152 ? 25.232 9.138 6.990 1.00 88.12 152 TRP A CA 1
ATOM 1166 C C . TRP A 1 152 ? 26.030 8.851 8.262 1.00 88.12 152 TRP A C 1
ATOM 1168 O O . TRP A 1 152 ? 27.256 8.936 8.238 1.00 88.12 152 TRP A O 1
ATOM 1178 N N . GLN A 1 153 ? 25.355 8.549 9.373 1.00 91.12 153 GLN A N 1
ATOM 1179 C CA . GLN A 1 153 ? 26.000 8.243 10.655 1.00 91.12 153 GLN A CA 1
ATOM 1180 C C . GLN A 1 153 ? 26.191 6.740 10.859 1.00 91.12 153 GLN A C 1
ATOM 1182 O O . GLN A 1 153 ? 27.121 6.323 11.546 1.00 91.12 153 GLN A O 1
ATOM 1187 N N . GLU A 1 154 ? 25.323 5.932 10.259 1.00 90.50 154 GLU A N 1
ATOM 1188 C CA . GLU A 1 154 ? 25.332 4.479 10.367 1.00 90.50 154 GLU A CA 1
ATOM 1189 C C . GLU A 1 154 ? 25.136 3.865 8.982 1.00 90.50 154 GLU A C 1
ATOM 1191 O O . GLU A 1 154 ? 24.295 4.314 8.207 1.00 90.50 154 GLU A O 1
ATOM 1196 N N . ILE A 1 155 ? 25.920 2.835 8.663 1.00 90.12 155 ILE A N 1
ATOM 1197 C CA . ILE A 1 155 ? 25.857 2.161 7.365 1.00 90.12 155 ILE A CA 1
ATOM 1198 C C . ILE A 1 155 ? 24.652 1.208 7.369 1.00 90.12 155 ILE A C 1
ATOM 1200 O O . ILE A 1 155 ? 24.649 0.257 8.154 1.00 90.12 155 ILE A O 1
ATOM 1204 N N . PRO A 1 156 ? 23.646 1.398 6.492 1.00 91.12 156 PRO A N 1
ATOM 1205 C CA . PRO A 1 156 ? 22.521 0.477 6.405 1.00 91.12 156 PRO A CA 1
ATOM 1206 C C . PRO A 1 156 ? 22.970 -0.930 6.007 1.00 91.12 156 PRO A C 1
ATOM 1208 O O . PRO A 1 156 ? 23.720 -1.111 5.048 1.00 91.12 156 PRO A O 1
ATOM 1211 N N . ALA A 1 157 ? 22.465 -1.933 6.723 1.00 92.06 157 ALA A N 1
ATOM 1212 C CA . ALA A 1 157 ? 22.733 -3.341 6.452 1.00 92.06 157 ALA A CA 1
ATOM 1213 C C . ALA A 1 157 ? 21.479 -4.019 5.867 1.00 92.06 157 ALA A C 1
ATOM 1215 O O . ALA A 1 157 ? 20.600 -4.438 6.628 1.00 92.06 157 ALA A O 1
ATOM 1216 N N . PRO A 1 158 ? 21.345 -4.125 4.532 1.00 91.94 158 PRO A N 1
ATOM 1217 C CA . PRO A 1 158 ? 20.238 -4.848 3.924 1.00 91.94 158 PRO A CA 1
ATOM 1218 C C . PRO A 1 158 ? 20.424 -6.366 4.049 1.00 91.94 158 PRO A C 1
ATOM 1220 O O . PRO A 1 158 ? 21.539 -6.883 4.119 1.00 91.94 158 PRO A O 1
ATOM 1223 N N . ARG A 1 159 ? 19.314 -7.100 4.030 1.00 92.62 159 ARG A N 1
ATOM 1224 C CA . ARG A 1 159 ? 19.258 -8.564 3.994 1.00 92.62 159 ARG A CA 1
ATOM 1225 C C . ARG A 1 159 ? 18.164 -9.029 3.043 1.00 92.62 159 ARG A C 1
ATOM 1227 O O . ARG A 1 159 ? 17.164 -8.336 2.863 1.00 92.62 159 ARG A O 1
ATOM 1234 N N . LEU A 1 160 ? 18.329 -10.224 2.484 1.00 94.62 160 LEU A N 1
ATOM 1235 C CA . LEU A 1 160 ? 17.267 -10.883 1.728 1.00 94.62 160 LEU A CA 1
ATOM 1236 C C . LEU A 1 160 ? 16.285 -11.581 2.676 1.00 94.62 160 LEU A C 1
ATOM 1238 O O . LEU A 1 160 ? 16.660 -12.089 3.736 1.00 94.62 160 LEU A O 1
ATOM 1242 N N . LEU A 1 161 ? 15.019 -11.603 2.281 1.00 93.25 161 LEU A N 1
ATOM 1243 C CA . LEU A 1 161 ? 13.957 -12.363 2.922 1.00 93.25 161 LEU A CA 1
ATOM 1244 C C . LEU A 1 161 ? 13.838 -13.747 2.277 1.00 93.25 161 LEU A C 1
ATOM 1246 O O . LEU A 1 161 ? 14.105 -13.928 1.091 1.00 93.25 161 LEU A O 1
ATOM 1250 N N . SER A 1 162 ? 13.383 -14.725 3.061 1.00 90.88 162 SER A N 1
ATOM 1251 C CA . SER A 1 162 ? 13.116 -16.090 2.591 1.00 90.88 162 SER A CA 1
ATOM 1252 C C . SER A 1 162 ? 11.801 -16.233 1.812 1.00 90.88 162 SER A C 1
ATOM 1254 O O . SER A 1 162 ? 11.528 -17.303 1.277 1.00 90.88 162 SER A O 1
ATOM 1256 N N . GLY A 1 163 ? 10.982 -15.180 1.745 1.00 91.56 163 GLY A N 1
ATOM 1257 C CA . GLY A 1 163 ? 9.692 -15.167 1.059 1.00 91.56 163 GLY A CA 1
ATOM 1258 C C . GLY A 1 163 ? 9.134 -13.753 0.891 1.00 91.56 163 GLY A C 1
ATOM 1259 O O . GLY A 1 163 ? 9.779 -12.774 1.280 1.00 91.56 163 GLY A O 1
ATOM 1260 N N . ALA A 1 164 ? 7.927 -13.658 0.336 1.00 94.56 164 ALA A N 1
ATOM 1261 C CA . ALA A 1 164 ? 7.205 -12.414 0.096 1.00 94.56 164 ALA A CA 1
ATOM 1262 C C . ALA A 1 164 ? 5.888 -12.364 0.904 1.00 94.56 164 ALA A C 1
ATOM 1264 O O . ALA A 1 164 ? 4.815 -12.615 0.358 1.00 94.56 164 ALA A O 1
ATOM 1265 N N . PRO A 1 165 ? 5.937 -12.052 2.217 1.00 95.38 165 PRO A N 1
ATOM 1266 C CA . PRO A 1 165 ? 4.746 -12.027 3.064 1.00 95.38 165 PRO A CA 1
ATOM 1267 C C . PRO A 1 165 ? 3.871 -10.807 2.760 1.00 95.38 165 PRO A C 1
ATOM 1269 O O . PRO A 1 165 ? 4.256 -9.684 3.083 1.00 95.38 165 PRO A O 1
ATOM 1272 N N . VAL A 1 166 ? 2.687 -11.033 2.193 1.00 97.19 166 VAL A N 1
ATOM 1273 C CA . VAL A 1 166 ? 1.677 -10.002 1.912 1.00 97.19 166 VAL A CA 1
ATOM 1274 C C . VAL A 1 166 ? 0.496 -10.186 2.856 1.00 97.19 166 VAL A C 1
ATOM 1276 O O . VAL A 1 166 ? -0.028 -11.295 2.989 1.00 97.19 166 VAL A O 1
ATOM 1279 N N . SER A 1 167 ? 0.050 -9.107 3.496 1.00 97.38 167 SER A N 1
ATOM 1280 C CA . SER A 1 167 ? -1.185 -9.091 4.282 1.00 97.38 167 SER A CA 1
ATOM 1281 C C . SER A 1 167 ? -2.090 -7.927 3.918 1.00 97.38 167 SER A C 1
ATOM 1283 O O . SER A 1 167 ? -1.635 -6.884 3.460 1.00 97.38 167 SER A O 1
ATOM 1285 N N . VAL A 1 168 ? -3.379 -8.104 4.188 1.00 96.81 168 VAL A N 1
ATOM 1286 C CA . VAL A 1 168 ? -4.382 -7.038 4.218 1.00 96.81 168 VAL A CA 1
ATOM 1287 C C . VAL A 1 168 ? -5.111 -7.101 5.559 1.00 96.81 168 VAL A C 1
ATOM 1289 O O . VAL A 1 168 ? -5.460 -8.183 6.044 1.00 96.81 168 VAL A O 1
ATOM 1292 N N . GLY A 1 169 ? -5.255 -5.949 6.216 1.00 89.69 169 GLY A N 1
ATOM 1293 C CA . GLY A 1 169 ? -5.750 -5.876 7.592 1.00 89.69 169 GLY A CA 1
ATOM 1294 C C . GLY A 1 169 ? -7.251 -6.142 7.740 1.00 89.69 169 GLY A C 1
ATOM 1295 O O . GLY A 1 169 ? -7.662 -6.738 8.734 1.00 89.69 169 GLY A O 1
ATOM 1296 N N . GLY A 1 170 ? -8.066 -5.711 6.773 1.00 84.94 170 GLY A N 1
ATOM 1297 C CA . GLY A 1 170 ? -9.530 -5.803 6.825 1.00 84.94 170 GLY A CA 1
ATOM 1298 C C . GLY A 1 170 ? -10.204 -4.819 7.795 1.00 84.94 170 GLY A C 1
ATOM 1299 O O . GLY A 1 170 ? -11.426 -4.766 7.850 1.00 84.94 170 GLY A O 1
ATOM 1300 N N . SER A 1 171 ? -9.432 -4.062 8.583 1.00 83.12 171 SER A N 1
ATOM 1301 C CA . SER A 1 171 ? -9.939 -3.148 9.620 1.00 83.12 171 SER A CA 1
ATOM 1302 C C . SER A 1 171 ? -9.489 -1.697 9.450 1.00 83.12 171 SER A C 1
ATOM 1304 O O . SER A 1 171 ? -10.012 -0.813 10.114 1.00 83.12 171 SER A O 1
ATOM 1306 N N . GLU A 1 172 ? -8.489 -1.437 8.607 1.00 89.88 172 GLU A N 1
ATOM 1307 C CA . GLU A 1 172 ? -7.957 -0.096 8.371 1.00 89.88 172 GLU A CA 1
ATOM 1308 C C . GLU A 1 172 ? -7.975 0.201 6.873 1.00 89.88 172 GLU A C 1
ATOM 1310 O O . GLU A 1 172 ? -7.513 -0.604 6.060 1.00 89.88 172 GLU A O 1
ATOM 1315 N N . PHE A 1 173 ? -8.486 1.376 6.518 1.00 93.50 173 PHE A N 1
ATOM 1316 C CA . PHE A 1 173 ? -8.565 1.838 5.140 1.00 93.50 173 PHE A CA 1
ATOM 1317 C C . PHE A 1 173 ? -7.455 2.837 4.813 1.00 93.50 173 PHE A C 1
ATOM 1319 O O . PHE A 1 173 ? -6.972 3.572 5.680 1.00 93.50 173 PHE A O 1
ATOM 1326 N N . ALA A 1 174 ? -7.079 2.904 3.536 1.00 95.19 174 ALA A N 1
ATOM 1327 C CA . ALA A 1 174 ? -6.247 3.983 3.019 1.00 95.19 174 ALA A CA 1
ATOM 1328 C C . ALA A 1 174 ? -6.920 5.343 3.271 1.00 95.19 174 ALA A C 1
ATOM 1330 O O . ALA A 1 174 ? -8.136 5.478 3.091 1.00 95.19 174 ALA A O 1
ATOM 1331 N N . GLN A 1 175 ? -6.128 6.356 3.647 1.00 95.38 175 GLN A N 1
ATOM 1332 C CA . GLN A 1 175 ? -6.631 7.718 3.885 1.00 95.38 175 GLN A CA 1
ATOM 1333 C C . GLN A 1 175 ? -7.255 8.312 2.613 1.00 95.38 175 GLN A C 1
ATOM 1335 O O . GLN A 1 175 ? -8.250 9.036 2.674 1.00 95.38 175 GLN A O 1
ATOM 1340 N N . ILE A 1 176 ? -6.693 7.954 1.460 1.00 97.25 176 ILE A N 1
ATOM 1341 C CA . ILE A 1 176 ? -7.212 8.244 0.129 1.00 97.25 176 ILE A CA 1
ATOM 1342 C C . ILE A 1 176 ? -6.858 7.085 -0.806 1.00 97.25 176 ILE A C 1
ATOM 1344 O O . ILE A 1 176 ? -5.752 6.549 -0.741 1.00 97.25 176 ILE A O 1
ATOM 1348 N N . SER A 1 177 ? -7.797 6.704 -1.666 1.00 98.06 177 SER A N 1
ATOM 1349 C CA . SER A 1 177 ? -7.547 5.851 -2.834 1.00 98.06 177 SER A CA 1
ATOM 1350 C C . SER A 1 177 ? -7.634 6.717 -4.088 1.00 98.06 177 SER A C 1
ATOM 1352 O O . SER A 1 177 ? -8.545 7.540 -4.182 1.00 98.06 177 SER A O 1
ATOM 1354 N N . ILE A 1 178 ? -6.709 6.546 -5.033 1.00 98.31 178 ILE A N 1
ATOM 1355 C CA . ILE A 1 178 ? -6.713 7.252 -6.322 1.00 98.31 178 ILE A CA 1
ATOM 1356 C C . ILE A 1 178 ? -6.741 6.200 -7.426 1.00 98.31 178 ILE A C 1
ATOM 1358 O O . ILE A 1 178 ? -5.918 5.288 -7.416 1.00 98.31 178 ILE A O 1
ATOM 1362 N N . ALA A 1 179 ? -7.654 6.334 -8.379 1.00 98.31 179 ALA A N 1
ATOM 1363 C CA . ALA A 1 179 ? -7.762 5.441 -9.528 1.00 98.31 179 ALA A CA 1
ATOM 1364 C C . ALA A 1 179 ? -8.155 6.231 -10.779 1.00 98.31 179 ALA A C 1
ATOM 1366 O O . ALA A 1 179 ? -8.612 7.372 -10.676 1.00 98.31 179 ALA A O 1
ATOM 1367 N N . ALA A 1 180 ? -7.996 5.630 -11.958 1.00 98.31 180 ALA A N 1
ATOM 1368 C CA . ALA A 1 180 ? -8.640 6.151 -13.158 1.00 98.31 180 ALA A CA 1
ATOM 1369 C C . ALA A 1 180 ? -10.167 6.082 -12.998 1.00 98.31 180 ALA A C 1
ATOM 1371 O O . ALA A 1 180 ? -10.693 5.146 -12.396 1.00 98.31 180 ALA A O 1
ATOM 1372 N N . GLN A 1 181 ? -10.884 7.070 -13.533 1.00 97.75 181 GLN A N 1
ATOM 1373 C CA . GLN A 1 181 ? -12.343 7.124 -13.422 1.00 97.75 181 GLN A CA 1
ATOM 1374 C C . GLN A 1 181 ? -13.028 5.933 -14.114 1.00 97.75 181 GLN A C 1
ATOM 1376 O O . GLN A 1 181 ? -14.067 5.466 -13.652 1.00 97.75 181 GLN A O 1
ATOM 1381 N N . GLU A 1 182 ? -12.446 5.437 -15.207 1.00 97.44 182 GLU A N 1
ATOM 1382 C CA . GLU A 1 182 ? -12.913 4.256 -15.927 1.00 97.44 182 GLU A CA 1
ATOM 1383 C C . GLU A 1 182 ? -11.796 3.211 -15.992 1.00 97.44 182 GLU A C 1
ATOM 1385 O O . GLU A 1 182 ? -10.662 3.518 -16.359 1.00 97.44 182 GLU A O 1
ATOM 1390 N N . ASN A 1 183 ? -12.122 1.951 -15.699 1.00 94.75 183 ASN A N 1
ATOM 1391 C CA . ASN A 1 183 ? -11.183 0.844 -15.869 1.00 94.75 183 ASN A CA 1
ATOM 1392 C C . ASN A 1 183 ? -11.136 0.404 -17.342 1.00 94.75 183 ASN A C 1
ATOM 1394 O O . ASN A 1 183 ? -11.814 -0.542 -17.749 1.00 94.75 183 ASN A O 1
ATOM 1398 N N . LYS A 1 184 ? -10.369 1.138 -18.151 1.00 97.12 184 LYS A N 1
ATOM 1399 C CA . LYS A 1 184 ? -10.143 0.867 -19.575 1.00 97.12 184 LYS A CA 1
ATOM 1400 C C . LYS A 1 184 ? -8.695 1.142 -19.965 1.00 97.12 184 LYS A C 1
ATOM 1402 O O . LYS A 1 184 ? -7.937 1.743 -19.209 1.00 97.12 184 LYS A O 1
ATOM 1407 N N . VAL A 1 185 ? -8.333 0.736 -21.179 1.00 98.25 185 VAL A N 1
ATOM 1408 C CA . VAL A 1 185 ? -7.090 1.183 -21.809 1.00 98.25 185 VAL A CA 1
ATOM 1409 C C . VAL A 1 185 ? -7.313 2.594 -22.344 1.00 98.25 185 VAL A C 1
ATOM 1411 O O . VAL A 1 185 ? -8.177 2.807 -23.194 1.00 98.25 185 VAL A O 1
ATOM 1414 N N . TYR A 1 186 ? -6.562 3.561 -21.828 1.00 98.44 186 TYR A N 1
ATOM 1415 C CA . TYR A 1 186 ? -6.610 4.937 -22.315 1.00 98.44 186 TYR A CA 1
ATOM 1416 C C . TYR A 1 186 ? -5.705 5.092 -23.538 1.00 98.44 186 TYR A C 1
ATOM 1418 O O . TYR A 1 186 ? -4.517 4.779 -23.475 1.00 98.44 186 TYR A O 1
ATOM 1426 N N . GLU A 1 187 ? -6.254 5.576 -24.649 1.00 98.00 187 GLU A N 1
ATOM 1427 C CA . GLU A 1 187 ? -5.533 5.662 -25.920 1.00 98.00 187 GLU A CA 1
ATOM 1428 C C . GLU A 1 187 ? -5.181 7.106 -26.285 1.00 98.00 187 GLU A C 1
ATOM 1430 O O . GLU A 1 187 ? -5.978 8.024 -26.088 1.00 98.00 187 GLU A O 1
ATOM 1435 N N . ALA A 1 188 ? -3.990 7.305 -26.848 1.00 97.44 188 ALA A N 1
ATOM 1436 C CA . ALA A 1 188 ? -3.578 8.569 -27.455 1.00 97.44 188 ALA A CA 1
ATOM 1437 C C . ALA A 1 188 ? -2.567 8.322 -28.580 1.00 97.44 188 ALA A C 1
ATOM 1439 O O . ALA A 1 188 ? -1.870 7.308 -28.597 1.00 97.44 188 ALA A O 1
ATOM 1440 N N . GLN A 1 189 ? -2.456 9.259 -29.520 1.00 97.06 189 GLN A N 1
ATOM 1441 C CA . GLN A 1 189 ? -1.453 9.179 -30.583 1.00 97.06 189 GLN A CA 1
ATOM 1442 C C . GLN A 1 189 ? -0.079 9.628 -30.070 1.00 97.06 189 GLN A C 1
ATOM 1444 O O . GLN A 1 189 ? 0.030 10.585 -29.294 1.00 97.06 189 GLN A O 1
ATOM 1449 N N . ALA A 1 190 ? 0.985 8.972 -30.532 1.00 96.19 190 ALA A N 1
ATOM 1450 C CA . ALA A 1 190 ? 2.354 9.388 -30.254 1.00 96.19 190 ALA A CA 1
ATOM 1451 C C . ALA A 1 190 ? 2.563 10.864 -30.641 1.00 96.19 190 ALA A C 1
ATOM 1453 O O . ALA A 1 190 ? 2.190 11.296 -31.730 1.00 96.19 190 ALA A O 1
ATOM 1454 N N . GLY A 1 191 ? 3.167 11.643 -29.741 1.00 95.00 191 GLY A N 1
ATOM 1455 C CA . GLY A 1 191 ? 3.373 13.079 -29.950 1.00 95.00 191 GLY A CA 1
ATOM 1456 C C . GLY A 1 191 ? 2.182 13.977 -29.590 1.00 95.00 191 GLY A C 1
ATOM 1457 O O . GLY A 1 191 ? 2.248 15.177 -29.841 1.00 95.00 191 GLY A O 1
ATOM 1458 N N . THR A 1 192 ? 1.116 13.432 -28.998 1.00 96.31 192 THR A N 1
ATOM 1459 C CA . THR A 1 192 ? -0.024 14.215 -28.483 1.00 96.31 192 THR A CA 1
ATOM 1460 C C . THR A 1 192 ? -0.054 14.236 -26.953 1.00 96.31 192 THR A C 1
ATOM 1462 O O . THR A 1 192 ? 0.855 13.740 -26.287 1.00 96.31 192 THR A O 1
ATOM 1465 N N . THR A 1 193 ? -1.085 14.842 -26.378 1.00 96.50 193 THR A N 1
ATOM 1466 C CA . THR A 1 193 ? -1.331 14.822 -24.938 1.00 96.50 193 THR A CA 1
ATOM 1467 C C . THR A 1 193 ? -2.361 13.749 -24.604 1.00 96.50 193 THR A C 1
ATOM 1469 O O . THR A 1 193 ? -3.399 13.675 -25.258 1.00 96.50 193 THR A O 1
ATOM 1472 N N . LEU A 1 194 ? -2.098 12.954 -23.566 1.00 98.06 194 LEU A N 1
ATOM 1473 C CA . LEU A 1 194 ? -3.073 12.030 -22.990 1.00 98.06 194 LEU A CA 1
ATOM 1474 C C . LEU A 1 194 ? -3.596 12.591 -21.664 1.00 98.06 194 LEU A C 1
ATOM 1476 O O . LEU A 1 194 ? -2.818 12.778 -20.729 1.00 98.06 194 LEU A O 1
ATOM 1480 N N . THR A 1 195 ? -4.906 12.818 -21.581 1.00 98.12 195 THR A N 1
ATOM 1481 C CA . THR A 1 195 ? -5.595 13.216 -20.346 1.00 98.12 195 THR A CA 1
ATOM 1482 C C . THR A 1 195 ? -6.322 12.015 -19.751 1.00 98.12 195 THR A C 1
ATOM 1484 O O . THR A 1 195 ? -7.084 11.338 -20.441 1.00 98.12 195 THR A O 1
ATOM 1487 N N . ILE A 1 196 ? -6.093 11.755 -18.466 1.00 98.62 196 ILE A N 1
ATOM 1488 C CA . ILE A 1 196 ? -6.664 10.632 -17.722 1.00 98.62 196 ILE A CA 1
ATOM 1489 C C . ILE A 1 196 ? -7.476 11.200 -16.552 1.00 98.62 196 ILE A C 1
ATOM 1491 O O . ILE A 1 196 ? -6.880 11.701 -15.596 1.00 98.62 196 ILE A O 1
ATOM 1495 N N . PRO A 1 197 ? -8.817 11.122 -16.593 1.00 98.50 197 PRO A N 1
ATOM 1496 C CA . PRO A 1 197 ? -9.656 11.477 -15.459 1.00 98.50 197 PRO A CA 1
ATOM 1497 C C . PRO A 1 197 ? -9.401 10.535 -14.283 1.00 98.50 197 PRO A C 1
ATOM 1499 O O . PRO A 1 197 ? -9.371 9.312 -14.445 1.00 98.50 197 PRO A O 1
ATOM 1502 N N . LEU A 1 198 ? -9.233 11.108 -13.097 1.00 98.69 198 LEU A N 1
ATOM 1503 C CA . LEU A 1 198 ? -8.970 10.406 -11.850 1.00 98.69 198 LEU A CA 1
ATOM 1504 C C . LEU A 1 198 ? -10.138 10.573 -10.880 1.00 98.69 198 LEU A C 1
ATOM 1506 O O . LEU A 1 198 ? -10.742 11.643 -10.786 1.00 98.69 198 LEU A O 1
ATOM 1510 N N . VAL A 1 199 ? -10.402 9.522 -10.108 1.00 98.38 199 VAL A N 1
ATOM 1511 C CA . VAL A 1 199 ? -11.342 9.518 -8.984 1.00 98.38 199 VAL A CA 1
ATOM 1512 C C . VAL A 1 199 ? -10.586 9.352 -7.670 1.00 98.38 199 VAL A C 1
ATOM 1514 O O . VAL A 1 199 ? -9.633 8.574 -7.576 1.00 98.38 199 VAL A O 1
ATOM 1517 N N . HIS A 1 200 ? -11.002 10.102 -6.653 1.00 97.88 200 HIS A N 1
ATOM 1518 C CA . HIS A 1 200 ? -10.423 10.101 -5.316 1.00 97.88 200 HIS A CA 1
ATOM 1519 C C . HIS A 1 200 ? -11.460 9.615 -4.299 1.00 97.88 200 HIS A C 1
ATOM 1521 O O . HIS A 1 200 ? -12.478 10.268 -4.081 1.00 97.88 200 HIS A O 1
ATOM 1527 N N . ILE A 1 201 ? -11.179 8.507 -3.613 1.00 97.06 201 ILE A N 1
ATOM 1528 C CA . ILE A 1 201 ? -12.004 8.023 -2.498 1.00 97.06 201 ILE A CA 1
ATOM 1529 C C . ILE A 1 201 ? -11.317 8.425 -1.197 1.00 97.06 201 ILE A C 1
ATOM 1531 O O . ILE A 1 201 ? -10.381 7.759 -0.748 1.00 97.06 201 ILE A O 1
ATOM 1535 N N . ARG A 1 202 ? -11.761 9.529 -0.593 1.00 95.38 202 ARG A N 1
ATOM 1536 C CA . ARG A 1 202 ? -11.210 10.031 0.671 1.00 95.38 202 ARG A CA 1
ATOM 1537 C C . ARG A 1 202 ? -11.902 9.434 1.884 1.00 95.38 202 ARG A C 1
ATOM 1539 O O . ARG A 1 202 ? -13.124 9.345 1.939 1.00 95.38 202 ARG A O 1
ATOM 1546 N N . ARG A 1 203 ? -11.096 9.080 2.881 1.00 93.38 203 ARG A N 1
ATOM 1547 C CA . ARG A 1 203 ? -11.539 8.564 4.187 1.00 93.38 203 ARG A CA 1
ATOM 1548 C C . ARG A 1 203 ? -10.858 9.270 5.360 1.00 93.38 203 ARG A C 1
ATOM 1550 O O . ARG A 1 203 ? -11.332 9.160 6.484 1.00 93.38 203 ARG A O 1
ATOM 1557 N N . GLY A 1 204 ? -9.747 9.958 5.101 1.00 92.06 204 GLY A N 1
ATOM 1558 C CA . GLY A 1 204 ? -9.012 10.753 6.078 1.00 92.06 204 GLY A CA 1
ATOM 1559 C C . GLY A 1 204 ? -9.046 12.246 5.776 1.00 92.06 204 GLY A C 1
ATOM 1560 O O . GLY A 1 204 ? -9.337 12.665 4.654 1.00 92.06 204 GLY A O 1
ATOM 1561 N N . ASP A 1 205 ? -8.691 13.031 6.790 1.00 94.56 205 ASP A N 1
ATOM 1562 C CA . ASP A 1 205 ? -8.415 14.458 6.651 1.00 94.56 205 ASP A CA 1
ATOM 1563 C C . ASP A 1 205 ? -6.942 14.676 6.280 1.00 94.56 205 ASP A C 1
ATOM 1565 O O . ASP A 1 205 ? -6.068 13.888 6.651 1.00 94.56 205 ASP A O 1
ATOM 1569 N N . PHE A 1 206 ? -6.645 15.787 5.607 1.00 96.69 206 PHE A N 1
ATOM 1570 C CA . PHE A 1 206 ? -5.291 16.129 5.175 1.00 96.69 206 PHE A CA 1
ATOM 1571 C C . PHE A 1 206 ? -4.880 17.532 5.627 1.00 96.69 206 PHE A C 1
ATOM 1573 O O . PHE A 1 206 ? -5.709 18.432 5.787 1.00 96.69 206 PHE A O 1
ATOM 1580 N N . SER A 1 207 ? -3.578 17.720 5.827 1.00 95.31 207 SER A N 1
ATOM 1581 C CA . SER A 1 207 ? -2.956 19.027 6.013 1.00 95.31 207 SER A CA 1
ATOM 1582 C C . SER A 1 207 ? -2.539 19.565 4.639 1.00 95.31 207 SER A C 1
ATOM 1584 O O . SER A 1 207 ? -1.593 19.071 4.031 1.00 95.31 207 SER A O 1
ATOM 1586 N N . GLY A 1 208 ? -3.263 20.575 4.149 1.00 93.50 208 GLY A N 1
ATOM 1587 C CA . GLY A 1 208 ? -3.076 21.163 2.817 1.00 93.50 208 GLY A CA 1
ATOM 1588 C C . GLY A 1 208 ? -4.220 20.842 1.850 1.00 93.50 208 GLY A C 1
ATOM 1589 O O . GLY A 1 208 ? -4.975 19.895 2.050 1.00 93.50 208 GLY A O 1
ATOM 1590 N N . ALA A 1 209 ? -4.372 21.666 0.810 1.00 95.69 209 ALA A N 1
ATOM 1591 C CA . ALA A 1 209 ? -5.461 21.537 -0.164 1.00 95.69 209 ALA A CA 1
ATOM 1592 C C . ALA A 1 209 ? -5.116 20.634 -1.359 1.00 95.69 209 ALA A C 1
ATOM 1594 O O . ALA A 1 209 ? -6.022 20.130 -2.020 1.00 95.69 209 ALA A O 1
ATOM 1595 N N . THR A 1 210 ? -3.829 20.426 -1.643 1.00 96.88 210 THR A N 1
ATOM 1596 C CA . THR A 1 210 ? -3.334 19.653 -2.788 1.00 96.88 210 THR A CA 1
ATOM 1597 C C . THR A 1 210 ? -2.118 18.809 -2.408 1.00 96.88 210 THR A C 1
ATOM 1599 O O . THR A 1 210 ? -1.472 19.045 -1.384 1.00 96.88 210 THR A O 1
ATOM 1602 N N . THR A 1 211 ? -1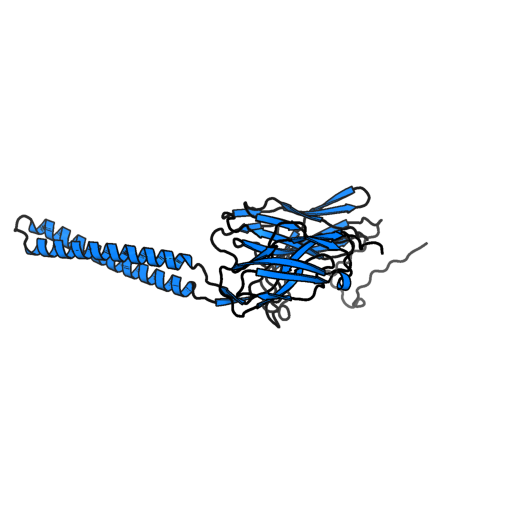.793 17.818 -3.238 1.00 95.81 211 THR A N 1
ATOM 1603 C CA . THR A 1 211 ? -0.515 17.098 -3.188 1.00 95.81 211 THR A CA 1
ATOM 1604 C C . THR A 1 211 ? 0.027 16.884 -4.596 1.00 95.81 211 THR A C 1
ATOM 1606 O O . THR A 1 211 ? -0.741 16.618 -5.518 1.00 95.81 211 THR A O 1
ATOM 1609 N N . GLY A 1 212 ? 1.344 16.999 -4.760 1.00 95.88 212 GLY A N 1
ATOM 1610 C CA . GLY A 1 212 ? 2.010 16.731 -6.028 1.00 95.88 212 GLY A CA 1
ATOM 1611 C C . GLY A 1 212 ? 2.174 15.231 -6.256 1.00 95.88 212 GLY A C 1
ATOM 161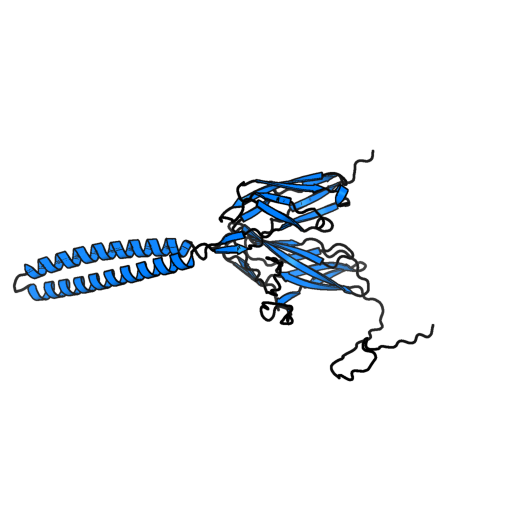2 O O . GLY A 1 212 ? 2.735 14.527 -5.409 1.00 95.88 212 GLY A O 1
ATOM 1613 N N . LEU A 1 213 ? 1.717 14.746 -7.408 1.00 97.50 213 LEU A N 1
ATOM 1614 C CA . LEU A 1 213 ? 1.925 13.379 -7.863 1.00 97.50 213 LEU A CA 1
ATOM 1615 C C . LEU A 1 213 ? 2.987 13.315 -8.961 1.00 97.50 213 LEU A C 1
ATOM 1617 O O . LEU A 1 213 ? 3.041 14.150 -9.863 1.00 97.50 213 LEU A O 1
ATOM 1621 N N . ARG A 1 214 ? 3.807 12.268 -8.899 1.00 96.81 214 ARG A N 1
ATOM 1622 C CA . ARG A 1 214 ? 4.762 11.850 -9.931 1.00 96.81 214 ARG A CA 1
ATOM 1623 C C . ARG A 1 214 ? 4.299 10.556 -10.586 1.00 96.81 214 ARG A C 1
ATOM 1625 O O . ARG A 1 214 ? 3.389 9.898 -10.095 1.00 96.81 214 ARG A O 1
ATOM 1632 N N . THR A 1 215 ? 4.923 10.197 -11.703 1.00 96.38 215 THR A N 1
ATOM 1633 C CA . THR A 1 215 ? 4.509 9.054 -12.528 1.00 96.38 215 THR A CA 1
ATOM 1634 C C . THR A 1 215 ? 5.480 7.885 -12.364 1.00 96.38 215 THR A C 1
ATOM 1636 O O . THR A 1 215 ? 6.692 8.072 -12.392 1.00 96.38 215 THR A O 1
ATOM 1639 N N . PHE A 1 216 ? 4.954 6.675 -12.203 1.00 95.50 216 PHE A N 1
ATOM 1640 C CA . PHE A 1 216 ? 5.651 5.428 -12.505 1.00 95.50 216 PHE A CA 1
ATOM 1641 C C . PHE A 1 216 ? 5.278 4.979 -13.916 1.00 95.50 216 PHE A C 1
ATOM 1643 O O . PHE A 1 216 ? 4.112 5.054 -14.295 1.00 95.50 216 PHE A O 1
ATOM 1650 N N . GLY A 1 217 ? 6.245 4.462 -14.669 1.00 91.69 217 GLY A N 1
ATOM 1651 C CA . GLY A 1 217 ? 6.021 3.900 -16.001 1.00 91.69 217 GLY A CA 1
ATOM 1652 C C . GLY A 1 217 ? 7.278 3.989 -16.856 1.00 91.69 217 GLY A C 1
ATOM 1653 O O . GLY A 1 217 ? 7.986 4.992 -16.802 1.00 91.69 217 GLY A O 1
ATOM 1654 N N . ALA A 1 218 ? 7.564 2.955 -17.646 1.00 87.88 218 ALA A N 1
ATOM 1655 C CA . ALA A 1 218 ? 8.766 2.904 -18.478 1.00 87.88 218 ALA A CA 1
ATOM 1656 C C . ALA A 1 218 ? 8.806 4.084 -19.471 1.00 87.88 218 ALA A C 1
ATOM 1658 O O . ALA A 1 218 ? 7.968 4.183 -20.366 1.00 87.88 218 ALA A O 1
ATOM 1659 N N . GLY A 1 219 ? 9.759 5.005 -19.285 1.00 88.31 219 GLY A N 1
ATOM 1660 C CA . GLY A 1 219 ? 9.923 6.211 -20.106 1.00 88.31 219 GLY A CA 1
ATOM 1661 C C . GLY A 1 219 ? 8.944 7.356 -19.802 1.00 88.31 219 GLY A C 1
ATOM 1662 O O . GLY A 1 219 ? 9.168 8.476 -20.281 1.00 88.31 219 GLY A O 1
ATOM 1663 N N . LEU A 1 220 ? 7.912 7.092 -18.991 1.00 93.00 220 LEU A N 1
ATOM 1664 C CA . LEU A 1 220 ? 6.861 8.024 -18.555 1.00 93.00 220 LEU A CA 1
ATOM 1665 C C . LEU A 1 220 ? 7.127 8.591 -17.150 1.00 93.00 220 LEU A C 1
ATOM 1667 O O . LEU A 1 220 ? 6.519 9.581 -16.753 1.00 93.00 220 LEU A O 1
ATOM 1671 N N . ASP A 1 221 ? 8.074 8.015 -16.415 1.00 90.81 221 ASP A N 1
ATOM 1672 C CA . ASP A 1 221 ? 8.544 8.459 -15.098 1.00 90.81 221 ASP A CA 1
ATOM 1673 C C . ASP A 1 221 ? 9.187 9.857 -15.096 1.00 90.81 221 ASP A C 1
ATOM 1675 O O . ASP A 1 221 ? 9.285 10.514 -14.060 1.00 90.81 221 ASP A O 1
ATOM 1679 N N . ARG A 1 222 ? 9.559 10.350 -16.281 1.00 92.50 222 ARG A N 1
ATOM 1680 C CA . ARG A 1 222 ? 10.049 11.717 -16.519 1.00 92.50 222 ARG A CA 1
ATOM 1681 C C . ARG A 1 222 ? 8.928 12.747 -16.689 1.00 92.50 222 ARG A C 1
ATOM 1683 O O . ARG A 1 222 ? 9.222 13.915 -16.958 1.00 92.50 222 ARG A O 1
ATOM 1690 N N . ASN A 1 223 ? 7.662 12.336 -16.589 1.00 95.44 223 ASN A N 1
ATOM 1691 C CA . ASN A 1 223 ? 6.544 13.268 -16.636 1.00 95.44 223 ASN A CA 1
ATOM 1692 C C . ASN A 1 223 ? 6.662 14.298 -15.508 1.00 95.44 223 ASN A C 1
ATOM 1694 O O . ASN A 1 223 ? 7.123 13.989 -14.406 1.00 95.44 223 ASN A O 1
ATOM 1698 N N . ALA A 1 224 ? 6.258 15.535 -15.793 1.00 95.00 224 ALA A N 1
ATOM 1699 C CA . ALA A 1 224 ? 6.276 16.582 -14.784 1.00 95.00 224 ALA A CA 1
ATOM 1700 C C . ALA A 1 224 ? 5.335 16.211 -13.629 1.00 95.00 224 ALA A C 1
ATOM 1702 O O . ALA A 1 224 ? 4.276 15.622 -13.842 1.00 95.00 224 ALA A O 1
ATOM 1703 N N . SER A 1 225 ? 5.729 16.570 -12.405 1.00 95.75 225 SER A N 1
ATOM 1704 C CA . SER A 1 225 ? 4.821 16.472 -11.265 1.00 95.75 225 SER A CA 1
ATOM 1705 C C . SER A 1 225 ? 3.597 17.353 -11.513 1.00 95.75 225 SER A C 1
ATOM 1707 O O . SER A 1 225 ? 3.740 18.463 -12.028 1.00 95.75 225 SER A O 1
ATOM 1709 N N . PHE A 1 226 ? 2.422 16.882 -11.111 1.00 97.00 226 PHE A N 1
ATOM 1710 C CA . PHE A 1 226 ? 1.164 17.624 -11.210 1.00 97.00 226 PHE A CA 1
ATOM 1711 C C . PHE A 1 226 ? 0.415 17.568 -9.880 1.00 97.00 226 PHE A C 1
ATOM 1713 O O . PHE A 1 226 ? 0.554 16.603 -9.132 1.00 97.00 226 PHE A O 1
ATOM 1720 N N . ASP A 1 227 ? -0.355 18.606 -9.570 1.00 97.25 227 ASP A N 1
ATOM 1721 C CA . ASP A 1 227 ? -1.075 18.695 -8.302 1.00 97.25 227 ASP A CA 1
ATOM 1722 C C . ASP A 1 227 ? -2.458 18.058 -8.405 1.00 97.25 227 ASP A C 1
ATOM 1724 O O . ASP A 1 227 ? -3.212 18.325 -9.342 1.00 97.25 227 ASP A O 1
ATOM 1728 N N . VAL A 1 228 ? -2.818 17.269 -7.394 1.00 97.12 228 VAL A N 1
ATOM 1729 C CA . VAL A 1 228 ? -4.175 16.748 -7.222 1.00 97.12 228 VAL A CA 1
ATOM 1730 C C . VAL A 1 228 ? -4.831 17.341 -5.973 1.00 97.12 228 VAL A C 1
ATOM 1732 O O . VAL A 1 228 ? -4.164 17.505 -4.946 1.00 97.12 228 VAL A O 1
ATOM 1735 N N . PRO A 1 229 ? -6.134 17.670 -6.018 1.00 97.12 229 PRO A N 1
ATOM 1736 C CA . PRO A 1 229 ? -6.863 18.188 -4.872 1.00 97.12 229 PRO A CA 1
ATOM 1737 C C . PRO A 1 229 ? -7.081 17.115 -3.801 1.00 97.12 229 PRO A C 1
ATOM 1739 O O . PRO A 1 229 ? -7.559 16.014 -4.069 1.00 97.12 229 PRO A O 1
ATOM 1742 N N . LEU A 1 230 ? -6.826 17.494 -2.551 1.00 96.88 230 LEU A N 1
ATOM 1743 C CA . LEU A 1 230 ? -7.188 16.733 -1.352 1.00 96.88 230 LEU A CA 1
ATOM 1744 C C . LEU A 1 230 ? -8.573 17.135 -0.816 1.00 96.88 230 LEU A C 1
ATOM 1746 O O . LEU A 1 230 ? -9.021 16.591 0.188 1.00 96.88 230 LEU A O 1
ATOM 1750 N N . THR A 1 231 ? -9.273 18.042 -1.511 1.00 95.75 231 THR A N 1
ATOM 1751 C CA . THR A 1 231 ? -10.614 18.549 -1.161 1.00 95.75 231 THR A CA 1
ATOM 1752 C C . THR A 1 231 ? -11.695 18.301 -2.227 1.00 95.75 231 THR A C 1
ATOM 1754 O O . THR A 1 231 ? -12.876 18.434 -1.922 1.00 95.75 231 THR A O 1
ATOM 1757 N N . ALA A 1 232 ? -11.345 17.838 -3.436 1.00 95.88 232 ALA A N 1
ATOM 1758 C CA . ALA A 1 232 ? -12.293 17.383 -4.468 1.00 95.88 232 ALA A CA 1
ATOM 1759 C C . ALA A 1 232 ? -12.160 15.880 -4.786 1.00 95.88 232 ALA A C 1
ATOM 1761 O O . ALA A 1 232 ? -11.075 15.315 -4.645 1.00 95.88 232 ALA A O 1
ATOM 1762 N N . ASP A 1 233 ? -13.254 15.231 -5.177 1.00 97.12 233 ASP A N 1
ATOM 1763 C CA . ASP A 1 233 ? -13.298 13.773 -5.398 1.00 97.12 233 ASP A CA 1
ATOM 1764 C C . ASP A 1 233 ? -12.807 13.354 -6.793 1.00 97.12 233 ASP A C 1
ATOM 1766 O O . ASP A 1 233 ? -12.807 12.173 -7.132 1.00 97.12 233 ASP A O 1
ATOM 1770 N N . GLN A 1 234 ? -12.414 14.319 -7.623 1.00 97.62 234 GLN A N 1
ATOM 1771 C CA . GLN A 1 234 ? -11.989 14.104 -9.000 1.00 97.62 234 GLN A CA 1
ATOM 1772 C C . GLN A 1 234 ? -10.822 15.023 -9.352 1.00 97.62 234 GLN A C 1
ATOM 1774 O O . GLN A 1 234 ? -10.679 16.118 -8.796 1.00 97.62 234 GLN A O 1
ATOM 1779 N N . SER A 1 235 ? -9.993 14.567 -10.283 1.00 97.94 235 SER A N 1
ATOM 1780 C CA . SER A 1 235 ? -8.919 15.348 -10.894 1.00 97.94 235 SER A CA 1
ATOM 1781 C C . SER A 1 235 ? -8.572 14.787 -12.271 1.00 97.94 235 SER A C 1
ATOM 1783 O O . SER A 1 235 ? -9.221 13.856 -12.740 1.00 97.94 235 SER A O 1
ATOM 1785 N N . GLU A 1 236 ? -7.560 15.341 -12.931 1.00 97.62 236 GLU A N 1
ATOM 1786 C CA . GLU A 1 236 ? -7.050 14.815 -14.194 1.00 97.62 236 GLU A CA 1
ATOM 1787 C C . GLU A 1 236 ? -5.525 14.732 -14.140 1.00 97.62 236 GLU A C 1
ATOM 1789 O O . GLU A 1 236 ? -4.856 15.645 -13.650 1.00 97.62 236 GLU A O 1
ATOM 1794 N N . ALA A 1 237 ? -4.974 13.644 -14.671 1.00 98.12 237 ALA A N 1
ATOM 1795 C CA . ALA A 1 237 ? -3.557 13.542 -14.979 1.00 98.12 237 ALA A CA 1
ATOM 1796 C C . ALA A 1 237 ? -3.337 13.826 -16.464 1.00 98.12 237 ALA A C 1
ATOM 1798 O O . ALA A 1 237 ? -4.042 13.290 -17.317 1.00 98.12 237 ALA A O 1
ATOM 1799 N N . VAL A 1 238 ? -2.329 14.635 -16.774 1.00 97.31 238 VAL A N 1
ATOM 1800 C CA . VAL A 1 238 ? -1.977 14.999 -18.148 1.00 97.31 238 VAL A CA 1
ATOM 1801 C C . VAL A 1 238 ? -0.567 14.502 -18.451 1.00 97.31 238 VAL A C 1
ATOM 1803 O O . VAL A 1 238 ? 0.386 14.846 -17.748 1.00 97.31 238 VAL A O 1
ATOM 1806 N N . LEU A 1 239 ? -0.434 13.690 -19.499 1.00 97.81 239 LEU A N 1
ATOM 1807 C CA . LEU A 1 239 ? 0.840 13.185 -20.005 1.00 97.81 239 LEU A CA 1
ATOM 1808 C C . LEU A 1 239 ? 1.147 13.840 -21.353 1.00 97.81 239 LEU A C 1
ATOM 1810 O O . LEU A 1 239 ? 0.426 13.644 -22.330 1.00 97.81 239 LEU A O 1
ATOM 1814 N N . ASP A 1 240 ? 2.241 14.593 -21.426 1.00 95.69 240 ASP A N 1
ATOM 1815 C CA . ASP A 1 240 ? 2.732 15.179 -22.676 1.00 95.69 240 ASP A CA 1
ATOM 1816 C C . ASP A 1 240 ? 3.632 14.171 -23.412 1.00 95.69 240 ASP A C 1
ATOM 1818 O O . ASP A 1 240 ? 4.838 14.076 -23.158 1.00 95.69 240 ASP A O 1
ATOM 1822 N N . LEU A 1 241 ? 3.045 13.386 -24.321 1.00 96.50 241 LEU A N 1
ATOM 1823 C CA . LEU A 1 241 ? 3.753 12.311 -25.023 1.00 96.50 241 LEU A CA 1
ATOM 1824 C C . LEU A 1 241 ? 4.763 12.850 -26.044 1.00 96.50 241 LEU A C 1
ATOM 1826 O O . LEU A 1 241 ? 5.743 12.165 -26.345 1.00 96.50 241 LEU A O 1
ATOM 1830 N N . ALA A 1 242 ? 4.570 14.075 -26.550 1.00 94.31 242 ALA A N 1
ATOM 1831 C CA . ALA A 1 242 ? 5.561 14.754 -27.385 1.00 94.31 242 ALA A CA 1
ATOM 1832 C C . ALA A 1 242 ? 6.828 15.065 -26.590 1.00 94.31 242 ALA A C 1
ATOM 1834 O O . ALA A 1 242 ? 7.934 14.721 -27.021 1.00 94.31 242 ALA A O 1
ATOM 1835 N N . LYS A 1 243 ? 6.677 15.668 -25.408 1.00 95.31 243 LYS A N 1
ATOM 1836 C CA . LYS A 1 243 ? 7.809 15.983 -24.530 1.00 95.31 243 LYS A CA 1
ATOM 1837 C C . LYS A 1 243 ? 8.503 14.723 -24.015 1.00 95.31 243 LYS A C 1
ATOM 1839 O O . LYS A 1 243 ? 9.733 14.695 -23.929 1.00 95.31 243 LYS A O 1
ATOM 1844 N N . LEU A 1 244 ? 7.733 13.681 -23.707 1.00 95.00 244 LEU A N 1
ATOM 1845 C CA . LEU A 1 244 ? 8.252 12.394 -23.231 1.00 95.00 244 LEU A CA 1
ATOM 1846 C C . LEU A 1 244 ? 8.888 11.553 -24.346 1.00 95.00 244 LEU A C 1
ATOM 1848 O O . LEU A 1 244 ? 9.712 10.684 -24.051 1.00 95.00 244 LEU A O 1
ATOM 1852 N N . LYS A 1 245 ? 8.568 11.848 -25.615 1.00 94.94 245 LYS A N 1
ATOM 1853 C CA . LYS A 1 245 ? 8.974 11.066 -26.793 1.00 94.94 245 LYS A CA 1
ATOM 1854 C C . LYS A 1 245 ? 8.575 9.596 -26.648 1.00 94.94 245 LYS A C 1
ATOM 1856 O O . LYS A 1 245 ? 9.368 8.703 -26.944 1.00 94.94 245 LYS A O 1
ATOM 1861 N N . THR A 1 246 ? 7.368 9.359 -26.139 1.00 93.81 246 THR A N 1
ATOM 1862 C CA . THR A 1 246 ? 6.866 8.011 -25.860 1.00 93.81 246 THR A CA 1
ATOM 1863 C C . THR A 1 246 ? 6.606 7.283 -27.181 1.00 93.81 246 THR A C 1
ATOM 1865 O O . THR A 1 246 ? 5.803 7.776 -27.981 1.00 93.81 246 THR A O 1
ATOM 1868 N N . PRO A 1 247 ? 7.280 6.151 -27.457 1.00 93.44 247 PRO A N 1
ATOM 1869 C CA . PRO A 1 247 ? 7.021 5.392 -28.671 1.00 93.44 247 PRO A CA 1
ATOM 1870 C C . PRO A 1 247 ? 5.630 4.733 -28.633 1.00 93.44 247 PRO A C 1
ATOM 1872 O O . PRO A 1 247 ? 5.028 4.615 -27.565 1.00 93.44 247 PRO A O 1
ATOM 1875 N N . PRO A 1 248 ? 5.096 4.301 -29.788 1.00 95.88 248 PRO A N 1
ATOM 1876 C CA . PRO A 1 248 ? 3.882 3.499 -29.817 1.00 95.88 248 PRO A CA 1
ATOM 1877 C C . PRO A 1 248 ? 4.051 2.188 -29.044 1.00 95.88 248 PRO A C 1
ATOM 1879 O O . PRO A 1 248 ? 5.101 1.547 -29.127 1.00 95.88 248 PRO A O 1
ATOM 1882 N N . GLY A 1 249 ? 3.011 1.778 -28.326 1.00 94.31 249 GLY A N 1
ATOM 1883 C CA . GLY A 1 249 ? 3.030 0.565 -27.515 1.00 94.31 249 GLY A CA 1
ATOM 1884 C C . GLY A 1 249 ? 2.028 0.585 -26.367 1.00 94.31 249 GLY A C 1
ATOM 1885 O O . GLY A 1 249 ? 1.333 1.575 -26.138 1.00 94.31 249 GLY A O 1
ATOM 1886 N N . ASP A 1 250 ? 1.991 -0.528 -25.642 1.00 94.00 250 ASP A N 1
ATOM 1887 C CA . ASP A 1 250 ? 1.173 -0.703 -24.446 1.00 94.00 250 ASP A CA 1
ATOM 1888 C C . ASP A 1 250 ? 2.010 -0.447 -23.197 1.00 94.00 250 ASP A C 1
ATOM 1890 O O . ASP A 1 250 ? 3.109 -0.991 -23.041 1.00 94.00 250 ASP A O 1
ATOM 1894 N N . TYR A 1 251 ? 1.471 0.365 -22.295 1.00 93.75 251 TYR A N 1
ATOM 1895 C CA . TYR A 1 251 ? 2.124 0.745 -21.053 1.00 93.75 251 TYR A CA 1
ATOM 1896 C C . TYR A 1 251 ? 1.166 0.575 -19.884 1.00 93.75 251 TYR A C 1
ATOM 1898 O O . TYR A 1 251 ? -0.039 0.796 -19.993 1.00 93.75 251 TYR A O 1
ATOM 1906 N N . THR A 1 252 ? 1.745 0.275 -18.731 1.00 94.94 252 THR A N 1
ATOM 1907 C CA . THR A 1 252 ? 1.065 0.407 -17.449 1.00 94.94 252 THR A CA 1
ATOM 1908 C C . THR A 1 252 ? 1.764 1.503 -16.662 1.00 94.94 252 THR A C 1
ATOM 1910 O O . THR A 1 252 ? 2.998 1.559 -16.624 1.00 94.94 252 THR A O 1
ATOM 1913 N N . ILE A 1 253 ? 0.980 2.382 -16.050 1.00 96.69 253 ILE A N 1
ATOM 1914 C CA . ILE A 1 253 ? 1.470 3.469 -15.205 1.00 96.69 253 ILE A CA 1
ATOM 1915 C C . ILE A 1 253 ? 0.766 3.462 -13.853 1.00 96.69 253 ILE A C 1
ATOM 1917 O O . ILE A 1 253 ? -0.274 2.833 -13.680 1.00 96.69 253 ILE A O 1
ATOM 1921 N N . ALA A 1 254 ? 1.323 4.199 -12.903 1.00 98.00 254 ALA A N 1
ATOM 1922 C CA . ALA A 1 254 ? 0.626 4.618 -11.694 1.00 98.00 254 ALA A CA 1
ATOM 1923 C C . ALA A 1 254 ? 1.171 5.973 -11.251 1.00 98.00 254 ALA A C 1
ATOM 1925 O O . ALA A 1 254 ? 2.282 6.358 -11.621 1.00 98.00 254 ALA A O 1
ATOM 1926 N N . PHE A 1 255 ? 0.410 6.693 -10.442 1.00 98.12 255 PHE A N 1
ATOM 1927 C CA . PHE A 1 255 ? 0.827 7.964 -9.873 1.00 98.12 255 PHE A CA 1
ATOM 1928 C C . PHE A 1 255 ? 1.175 7.798 -8.406 1.00 98.12 255 PHE A C 1
ATOM 1930 O O . PHE A 1 255 ? 0.580 6.973 -7.721 1.00 98.12 255 PHE A O 1
ATOM 1937 N N . TYR A 1 256 ? 2.134 8.569 -7.908 1.00 97.12 256 TYR A N 1
ATOM 1938 C CA . TYR A 1 256 ? 2.542 8.483 -6.514 1.00 97.12 256 TYR A CA 1
ATOM 1939 C C . TYR A 1 256 ? 2.901 9.839 -5.923 1.00 97.12 256 TYR A C 1
ATOM 1941 O O . TYR A 1 256 ? 3.478 10.696 -6.591 1.00 97.12 256 TYR A O 1
ATOM 1949 N N . GLY A 1 257 ? 2.588 10.014 -4.645 1.00 95.56 257 GLY A N 1
ATOM 1950 C CA . GLY A 1 257 ? 2.830 11.244 -3.903 1.00 95.56 257 GLY A CA 1
ATOM 1951 C C . GLY A 1 257 ? 2.891 10.988 -2.406 1.00 95.56 257 GLY A C 1
ATOM 1952 O O . GLY A 1 257 ? 2.775 9.851 -1.943 1.00 95.56 257 GLY A O 1
ATOM 1953 N N . SER A 1 258 ? 3.103 12.057 -1.647 1.00 94.25 258 SER A N 1
ATOM 1954 C CA . SER A 1 258 ? 3.308 11.975 -0.202 1.00 94.25 258 SER A CA 1
ATOM 1955 C C . SER A 1 258 ? 2.530 13.062 0.555 1.00 94.25 258 SER A C 1
ATOM 1957 O O . SER A 1 258 ? 3.152 13.977 1.105 1.00 94.25 258 SER A O 1
ATOM 1959 N N . PRO A 1 259 ? 1.180 13.042 0.536 1.00 95.44 259 PRO A N 1
ATOM 1960 C CA . PRO A 1 259 ? 0.377 14.004 1.284 1.00 95.44 259 PRO A CA 1
ATOM 1961 C C . PRO A 1 259 ? 0.582 13.865 2.798 1.00 95.44 259 PRO A C 1
ATOM 1963 O O . PRO A 1 259 ? 0.930 12.801 3.315 1.00 95.44 259 PRO A O 1
ATOM 1966 N N . VAL A 1 260 ? 0.314 14.950 3.526 1.00 95.56 260 VAL A N 1
ATOM 1967 C CA . VAL A 1 260 ? 0.288 14.933 4.992 1.00 95.56 260 VAL A CA 1
ATOM 1968 C C . VAL A 1 260 ? -1.127 14.583 5.448 1.00 95.56 260 VAL A C 1
ATOM 1970 O O . VAL A 1 260 ? -2.032 15.409 5.351 1.00 95.56 260 VAL A O 1
ATOM 1973 N N . ALA A 1 261 ? -1.334 13.354 5.913 1.00 95.94 261 ALA A N 1
ATOM 1974 C CA . ALA A 1 261 ? -2.622 12.862 6.394 1.00 95.94 261 ALA A CA 1
ATOM 1975 C C . ALA A 1 261 ? -2.745 13.010 7.916 1.00 95.94 261 ALA A C 1
ATOM 1977 O O . ALA A 1 261 ? -1.780 12.792 8.652 1.00 95.94 261 ALA A O 1
ATOM 1978 N N . LYS A 1 262 ? -3.953 13.307 8.399 1.00 95.75 262 LYS A N 1
ATOM 1979 C CA . LYS A 1 262 ? -4.295 13.343 9.827 1.00 95.75 262 LYS A CA 1
ATOM 1980 C C . LYS A 1 262 ? -4.728 11.959 10.292 1.00 95.75 262 LYS A C 1
ATOM 1982 O O . LYS A 1 262 ? -5.909 11.685 10.508 1.00 95.75 262 LYS A O 1
ATOM 1987 N N . HIS A 1 263 ? -3.757 11.068 10.426 1.00 93.62 263 HIS A N 1
ATOM 1988 C CA . HIS A 1 263 ? -4.010 9.678 10.772 1.00 93.62 263 HIS A CA 1
ATOM 1989 C C . HIS A 1 263 ? -4.498 9.529 12.219 1.00 93.62 263 HIS A C 1
ATOM 1991 O O . HIS A 1 263 ? -3.941 10.126 13.144 1.00 93.62 263 HIS A O 1
ATOM 1997 N N . ARG A 1 264 ? -5.515 8.683 12.415 1.00 92.44 264 ARG A N 1
ATOM 1998 C CA . ARG A 1 264 ? -6.019 8.265 13.729 1.00 92.44 264 ARG A CA 1
ATOM 1999 C C . ARG A 1 264 ? -5.772 6.776 13.910 1.00 92.44 264 ARG A C 1
ATOM 2001 O O . ARG A 1 264 ? -6.194 5.975 13.077 1.00 92.44 264 ARG A O 1
ATOM 2008 N N . HIS A 1 265 ? -5.134 6.403 15.012 1.00 90.94 265 HIS A N 1
ATOM 2009 C CA . HIS A 1 265 ? -4.915 4.998 15.325 1.00 90.94 265 HIS A CA 1
ATOM 2010 C C . HIS A 1 265 ? -6.180 4.378 15.934 1.00 90.94 265 HIS A C 1
ATOM 2012 O O . HIS A 1 265 ? -6.671 4.864 16.947 1.00 90.94 265 H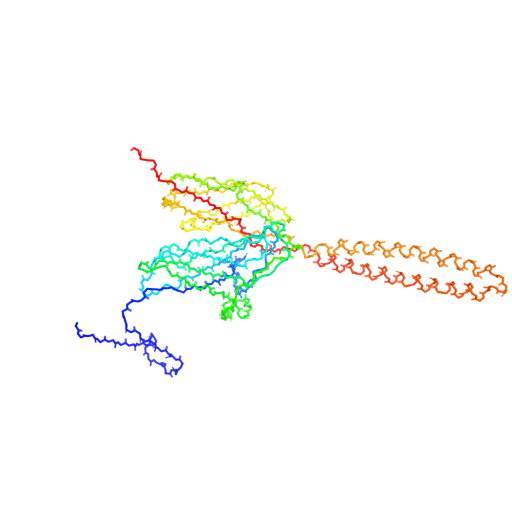IS A O 1
ATOM 2018 N N . ASN A 1 266 ? -6.682 3.298 15.326 1.00 89.69 266 ASN A N 1
ATOM 2019 C CA . ASN A 1 266 ? -7.794 2.476 15.823 1.00 89.69 266 ASN A CA 1
ATOM 2020 C C . ASN A 1 266 ? -9.027 3.273 16.332 1.00 89.69 266 ASN A C 1
ATOM 2022 O O . ASN A 1 266 ? -9.426 3.121 17.491 1.00 89.69 266 ASN A O 1
ATOM 2026 N N . PRO A 1 267 ? -9.649 4.125 15.493 1.00 90.69 267 PRO A N 1
ATOM 2027 C CA . PRO A 1 267 ? -10.806 4.928 15.902 1.00 90.69 267 PRO A CA 1
ATOM 2028 C C . PRO A 1 267 ? -12.009 4.078 16.354 1.00 90.69 267 PRO A C 1
ATOM 2030 O O . PRO A 1 267 ? -12.758 4.497 17.234 1.00 90.69 267 PRO A O 1
ATOM 2033 N N . ASP A 1 268 ? -12.159 2.856 15.835 1.00 90.81 268 ASP A N 1
ATOM 2034 C CA . ASP A 1 268 ? -13.240 1.937 16.215 1.00 90.81 268 ASP A CA 1
ATOM 2035 C C . ASP A 1 268 ? -13.170 1.496 17.685 1.00 90.81 268 ASP A C 1
ATOM 2037 O O . ASP A 1 268 ? -14.199 1.175 18.289 1.00 90.81 268 ASP A O 1
ATOM 2041 N N . ALA A 1 269 ? -11.982 1.521 18.301 1.00 93.81 269 ALA A N 1
ATOM 2042 C CA . ALA A 1 269 ? -11.838 1.252 19.729 1.00 93.81 269 ALA A CA 1
ATOM 2043 C C . ALA A 1 269 ? -12.547 2.303 20.595 1.00 93.81 269 ALA A C 1
ATOM 2045 O O . ALA A 1 269 ? -13.064 1.950 21.655 1.00 93.81 269 ALA A O 1
ATOM 2046 N N . VAL A 1 270 ? -12.626 3.559 20.137 1.00 96.31 270 VAL A N 1
ATOM 2047 C CA . VAL A 1 270 ? -13.383 4.620 20.822 1.00 96.31 270 VAL A CA 1
ATOM 2048 C C . VAL A 1 270 ? -14.869 4.281 20.792 1.00 96.31 270 VAL A C 1
ATOM 2050 O O . VAL A 1 270 ? -15.492 4.186 21.844 1.00 96.31 270 VAL A O 1
ATOM 2053 N N . LEU A 1 271 ? -15.408 3.967 19.608 1.00 94.81 271 LEU A N 1
ATOM 2054 C CA . LEU A 1 271 ? -16.817 3.588 19.442 1.00 94.81 271 LEU A CA 1
ATOM 2055 C C . LEU A 1 271 ? -17.184 2.351 20.269 1.00 94.81 271 LEU A C 1
ATOM 2057 O O . LEU A 1 271 ? -18.292 2.250 20.800 1.00 94.81 271 LEU A O 1
ATOM 2061 N N . LYS A 1 272 ? -16.269 1.382 20.375 1.00 96.38 272 LYS A N 1
ATOM 2062 C CA . LYS A 1 272 ? -16.460 0.206 21.228 1.00 96.38 272 LYS A CA 1
ATOM 2063 C C . LYS A 1 272 ? -16.480 0.593 22.710 1.00 96.38 272 LYS A C 1
ATOM 2065 O O . LYS A 1 272 ? -17.389 0.172 23.421 1.00 96.38 272 LYS A O 1
ATOM 2070 N N . ALA A 1 273 ? -15.525 1.404 23.163 1.00 97.94 273 ALA A N 1
ATOM 2071 C CA . ALA A 1 273 ? -15.440 1.840 24.555 1.00 97.94 273 ALA A CA 1
ATOM 2072 C C . ALA A 1 273 ? -16.638 2.711 24.978 1.00 97.94 273 ALA A C 1
ATOM 2074 O O . ALA A 1 273 ? -17.129 2.564 26.094 1.00 97.94 273 ALA A O 1
ATOM 2075 N N . GLU A 1 274 ? -17.170 3.551 24.084 1.00 98.25 274 GLU A N 1
ATOM 2076 C CA . GLU A 1 274 ? -18.406 4.314 24.320 1.00 98.25 274 GLU A CA 1
ATOM 2077 C C . GLU A 1 274 ? -19.607 3.391 24.567 1.00 98.25 274 GLU A C 1
ATOM 2079 O O . GLU A 1 274 ? -20.390 3.611 25.495 1.00 98.25 274 GLU A O 1
ATOM 2084 N N . ARG A 1 275 ? -19.745 2.323 23.767 1.00 98.12 275 ARG A N 1
ATOM 2085 C CA . ARG A 1 275 ? -20.808 1.322 23.960 1.00 98.12 275 ARG A CA 1
ATOM 2086 C C . ARG A 1 275 ? -20.643 0.573 25.278 1.00 98.12 275 ARG A C 1
ATOM 2088 O O . ARG A 1 275 ? -21.635 0.381 25.975 1.00 98.12 275 ARG A O 1
ATOM 2095 N N . GLU A 1 276 ? -19.418 0.174 25.619 1.00 98.00 276 GLU A N 1
ATOM 2096 C CA . GLU A 1 276 ? -19.116 -0.498 26.890 1.00 98.00 276 GLU A CA 1
ATOM 2097 C C . GLU A 1 276 ? -19.448 0.397 28.093 1.00 98.00 276 GLU A C 1
ATOM 2099 O O . GLU A 1 276 ? -20.084 -0.069 29.037 1.00 98.00 276 GLU A O 1
ATOM 2104 N N . LEU A 1 277 ? -19.085 1.684 28.049 1.00 98.56 277 LEU A N 1
ATOM 2105 C CA . LEU A 1 277 ? -19.419 2.639 29.108 1.00 98.56 277 LEU A CA 1
ATOM 2106 C C . LEU A 1 277 ? -20.933 2.823 29.241 1.00 98.56 277 LEU A C 1
ATOM 2108 O O . LEU A 1 277 ? -21.459 2.800 30.352 1.00 98.56 277 LEU A O 1
ATOM 2112 N N . LYS A 1 278 ? -21.649 2.940 28.117 1.00 98.50 278 LYS A N 1
ATOM 2113 C CA . LYS A 1 278 ? -23.113 3.046 28.125 1.00 98.50 278 LYS A CA 1
ATOM 2114 C C . LYS A 1 278 ? -23.773 1.814 28.752 1.00 98.50 278 LYS A C 1
ATOM 2116 O O . LYS A 1 278 ? -24.699 1.966 29.543 1.00 98.50 278 LYS A O 1
ATOM 2121 N N . GLN A 1 279 ? -23.298 0.613 28.421 1.00 98.25 279 GLN A N 1
ATOM 2122 C CA . GLN A 1 279 ? -23.800 -0.634 29.009 1.00 98.25 279 GLN A CA 1
ATOM 2123 C C . GLN A 1 279 ? -23.495 -0.720 30.510 1.00 98.25 279 GLN A C 1
ATOM 2125 O O . GLN A 1 279 ? -24.379 -1.064 31.289 1.00 98.25 279 GLN A O 1
ATOM 2130 N N . ALA A 1 280 ? -22.279 -0.360 30.928 1.00 98.31 280 ALA A N 1
ATOM 2131 C CA . ALA A 1 280 ? -21.904 -0.350 32.341 1.00 98.31 280 ALA A CA 1
ATOM 2132 C C . ALA A 1 280 ? -22.750 0.647 33.151 1.00 98.31 280 ALA A C 1
ATOM 2134 O O . ALA A 1 280 ? -23.146 0.341 34.273 1.00 98.31 280 ALA A O 1
ATOM 2135 N N . GLN A 1 281 ? -23.071 1.812 32.578 1.00 98.50 281 GLN A N 1
ATOM 2136 C CA . GLN A 1 281 ? -23.929 2.798 33.235 1.00 98.50 281 GLN A CA 1
ATOM 2137 C C . GLN A 1 281 ? -25.360 2.277 33.416 1.00 98.50 281 GLN A C 1
ATOM 2139 O O . GLN A 1 281 ? -25.917 2.419 34.496 1.00 98.50 281 GLN A O 1
ATOM 2144 N N . GLN A 1 282 ? -25.924 1.604 32.406 1.00 98.31 282 GLN A N 1
ATOM 2145 C CA . GLN A 1 282 ? -27.244 0.971 32.527 1.00 98.31 282 GLN A CA 1
ATOM 2146 C C . GLN A 1 282 ? -27.271 -0.084 33.642 1.00 98.31 282 GLN A C 1
ATOM 2148 O O . GLN A 1 282 ? -28.188 -0.095 34.458 1.00 98.31 282 GLN A O 1
ATOM 2153 N N . GLN A 1 283 ? -26.233 -0.919 33.729 1.00 97.81 283 GLN A N 1
ATOM 2154 C CA . GLN A 1 283 ? -26.103 -1.915 34.798 1.00 97.81 283 GLN A CA 1
ATOM 2155 C C . GLN A 1 283 ? -25.958 -1.272 36.182 1.00 97.81 283 GLN A C 1
ATOM 2157 O O . GLN A 1 283 ? -26.486 -1.797 37.160 1.00 97.81 283 GLN A O 1
ATOM 2162 N N . LEU A 1 284 ? -25.256 -0.139 36.283 1.00 98.44 284 LEU A N 1
ATOM 2163 C CA . LEU A 1 284 ? -25.154 0.616 37.530 1.00 98.44 284 LEU A CA 1
ATOM 2164 C C . LEU A 1 284 ? -26.501 1.213 37.945 1.00 98.44 284 LEU A C 1
ATOM 2166 O O . LEU A 1 284 ? -26.837 1.170 39.130 1.00 98.44 284 LEU A O 1
ATOM 2170 N N . ASP A 1 285 ? -27.276 1.736 36.999 1.00 98.31 285 ASP A N 1
ATOM 2171 C CA . ASP A 1 285 ? -28.603 2.288 37.273 1.00 98.31 285 ASP A CA 1
ATOM 2172 C C . ASP A 1 285 ? -29.551 1.183 37.787 1.00 98.31 285 ASP A C 1
ATOM 2174 O O . ASP A 1 285 ? -30.215 1.363 38.812 1.00 98.31 285 ASP A O 1
ATOM 2178 N N . GLU A 1 286 ? -29.545 0.006 37.147 1.00 97.94 286 GLU A N 1
ATOM 2179 C CA . GLU A 1 286 ? -30.301 -1.183 37.579 1.00 97.94 286 GLU A CA 1
ATOM 2180 C C . GLU A 1 286 ? -29.860 -1.681 38.965 1.00 97.94 286 GLU A C 1
ATOM 2182 O O . GLU A 1 286 ? -30.693 -1.880 39.852 1.00 97.94 286 GLU A O 1
ATOM 2187 N N . ALA A 1 287 ? -28.550 -1.831 39.187 1.00 97.75 287 ALA A N 1
ATOM 2188 C CA . ALA A 1 287 ? -28.006 -2.283 40.468 1.00 97.75 287 ALA A CA 1
ATOM 2189 C C . ALA A 1 287 ? -28.258 -1.272 41.599 1.00 97.75 287 ALA A C 1
ATOM 2191 O O . ALA A 1 287 ? -28.467 -1.663 42.748 1.00 97.75 287 ALA A O 1
ATOM 2192 N N . THR A 1 288 ? -28.271 0.026 41.285 1.00 98.12 288 THR A N 1
ATOM 2193 C CA . THR A 1 288 ? -28.614 1.085 42.244 1.00 98.12 288 THR A CA 1
ATOM 2194 C C . THR A 1 288 ? -30.084 1.005 42.631 1.00 98.12 288 THR A C 1
ATOM 2196 O O . THR A 1 288 ? -30.389 0.999 43.822 1.00 98.12 288 THR A O 1
ATOM 2199 N N . ALA A 1 289 ? -30.986 0.872 41.654 1.00 97.88 289 ALA A N 1
ATOM 2200 C CA . ALA A 1 289 ? -32.415 0.729 41.917 1.00 97.88 289 ALA A CA 1
ATOM 2201 C C . ALA A 1 289 ? -32.724 -0.518 42.765 1.00 97.88 289 ALA A C 1
ATOM 2203 O O . ALA A 1 289 ? -33.513 -0.442 43.709 1.00 97.88 289 ALA A O 1
ATOM 2204 N N . GLU A 1 290 ? -32.068 -1.643 42.469 1.00 96.62 290 GLU A N 1
ATOM 2205 C CA . GLU A 1 290 ? -32.206 -2.892 43.223 1.00 96.62 290 GLU A CA 1
ATOM 2206 C C . GLU A 1 290 ? -31.662 -2.767 44.653 1.00 96.62 290 GLU A C 1
ATOM 2208 O O . GLU A 1 290 ? -32.347 -3.125 45.613 1.00 96.62 290 GLU A O 1
ATOM 2213 N N . SER A 1 291 ? -30.461 -2.200 44.811 1.00 96.69 291 SER A N 1
ATOM 2214 C CA . SER A 1 291 ? -29.854 -1.957 46.124 1.00 96.69 291 SER A CA 1
ATOM 2215 C C . SER A 1 291 ? -30.720 -1.035 46.984 1.00 96.69 291 SER A C 1
ATOM 2217 O O . SER A 1 291 ? -30.900 -1.306 48.171 1.00 96.69 291 SER A O 1
ATOM 2219 N N . ASP A 1 292 ? -31.278 0.030 46.405 1.00 96.00 292 ASP A N 1
ATOM 2220 C CA . ASP A 1 292 ? -32.143 0.971 47.119 1.00 96.00 292 ASP A CA 1
ATOM 2221 C C . ASP A 1 292 ? -33.497 0.338 47.483 1.00 96.00 292 ASP A C 1
ATOM 2223 O O . ASP A 1 292 ? -34.065 0.654 48.535 1.00 96.00 292 ASP A O 1
ATOM 2227 N N . ARG A 1 293 ? -34.027 -0.559 46.637 1.00 96.56 293 ARG A N 1
ATOM 2228 C CA . ARG A 1 293 ? -35.250 -1.324 46.922 1.00 96.56 293 ARG A CA 1
ATOM 2229 C C . ARG A 1 293 ? -35.035 -2.281 48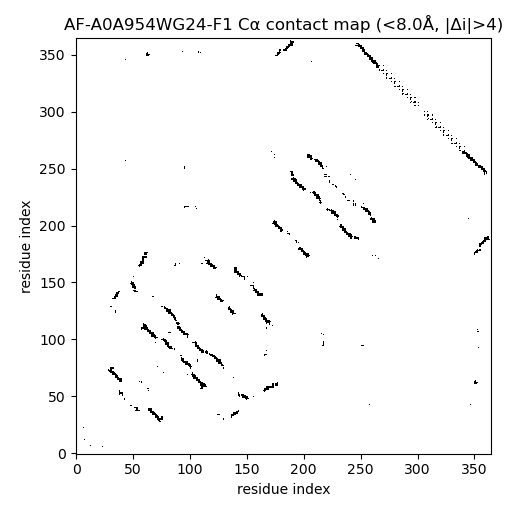.095 1.00 96.56 293 ARG A C 1
ATOM 2231 O O . ARG A 1 293 ? -35.761 -2.184 49.084 1.00 96.56 293 ARG A O 1
ATOM 2238 N N . LEU A 1 294 ? -34.022 -3.144 48.020 1.00 95.00 294 LEU A N 1
ATOM 2239 C CA . LEU A 1 294 ? -33.747 -4.148 49.054 1.00 95.00 294 LEU A CA 1
ATOM 2240 C C . LEU A 1 294 ? -33.323 -3.519 50.387 1.00 95.00 294 LEU A C 1
ATOM 2242 O O . LEU A 1 294 ? -33.673 -4.035 51.447 1.00 95.00 294 LEU A O 1
ATOM 2246 N N . ALA A 1 295 ? -32.655 -2.361 50.369 1.00 93.56 295 ALA A N 1
ATOM 2247 C CA . ALA A 1 295 ? -32.366 -1.610 51.590 1.00 93.56 295 ALA A CA 1
ATOM 2248 C C . ALA A 1 295 ? -33.644 -1.126 52.303 1.00 93.56 295 ALA A C 1
ATOM 2250 O O . ALA A 1 295 ? -33.726 -1.180 53.533 1.00 93.56 295 ALA A O 1
ATOM 2251 N N . LYS A 1 296 ? -34.659 -0.679 51.549 1.00 94.19 296 LYS A N 1
ATOM 2252 C CA . LYS A 1 296 ? -35.962 -0.280 52.111 1.00 94.19 296 LYS A CA 1
ATOM 2253 C C . LYS A 1 296 ? -36.750 -1.480 52.632 1.00 94.19 296 LYS A C 1
ATOM 2255 O O . LYS A 1 296 ? -37.348 -1.381 53.700 1.00 94.19 296 LYS A O 1
ATOM 2260 N N . GLU A 1 297 ? -36.736 -2.598 51.910 1.00 93.19 297 GLU A N 1
ATOM 2261 C CA . GLU A 1 297 ? -37.391 -3.841 52.337 1.00 93.19 297 GLU A CA 1
ATOM 2262 C C . GLU A 1 297 ? -36.755 -4.400 53.617 1.00 93.19 297 GLU A C 1
ATOM 2264 O O . GLU A 1 297 ? -37.478 -4.738 54.552 1.00 93.19 297 GLU A O 1
ATOM 2269 N N . ALA A 1 298 ? -35.420 -4.391 53.721 1.00 90.44 298 ALA A N 1
ATOM 2270 C CA . ALA A 1 298 ? -34.706 -4.803 54.933 1.00 90.44 298 ALA A CA 1
ATOM 2271 C C . ALA A 1 298 ? -35.087 -3.943 56.149 1.00 90.44 298 ALA A C 1
ATOM 2273 O O . ALA A 1 298 ? -35.293 -4.464 57.244 1.00 90.44 298 ALA A O 1
ATOM 2274 N N . ALA A 1 299 ? -35.243 -2.628 55.956 1.00 89.56 299 ALA A N 1
ATOM 2275 C CA . ALA A 1 299 ? -35.664 -1.713 57.017 1.00 89.56 299 ALA A CA 1
ATOM 2276 C C . ALA A 1 299 ? -37.115 -1.946 57.490 1.00 89.56 299 ALA A C 1
ATOM 2278 O O . ALA A 1 299 ? -37.454 -1.574 58.613 1.00 89.56 299 ALA A O 1
ATOM 2279 N N . ALA A 1 300 ? -37.960 -2.554 56.651 1.00 90.50 300 ALA A N 1
ATOM 2280 C CA . ALA A 1 300 ? -39.369 -2.838 56.929 1.00 90.50 300 ALA A CA 1
ATOM 2281 C C . ALA A 1 300 ? -39.652 -4.317 57.276 1.00 90.50 300 ALA A C 1
ATOM 2283 O O . ALA A 1 300 ? -40.808 -4.673 57.516 1.00 90.50 300 ALA A O 1
ATOM 2284 N N . ALA A 1 301 ? -38.629 -5.179 57.297 1.00 88.19 301 ALA A N 1
ATOM 2285 C CA . ALA A 1 301 ? -38.777 -6.624 57.457 1.00 88.19 301 ALA A CA 1
ATOM 2286 C C . ALA A 1 301 ? -39.249 -7.041 58.865 1.00 88.19 301 ALA A C 1
ATOM 2288 O O . ALA A 1 301 ? -38.830 -6.487 59.885 1.00 88.19 301 ALA A O 1
ATOM 2289 N N . SER A 1 302 ? -40.099 -8.072 58.923 1.00 86.12 302 SER A N 1
ATOM 2290 C CA . SER A 1 302 ? -40.519 -8.719 60.173 1.00 86.12 302 SER A CA 1
ATOM 2291 C C . SER A 1 302 ? -39.394 -9.586 60.760 1.00 86.12 302 SER A C 1
ATOM 2293 O O . SER A 1 302 ? -38.467 -9.978 60.052 1.00 86.12 302 SER A O 1
ATOM 2295 N N . ALA A 1 303 ? -39.466 -9.912 62.058 1.00 80.88 303 ALA A N 1
ATOM 2296 C CA . ALA A 1 303 ? -38.410 -10.652 62.763 1.00 80.88 303 ALA A CA 1
ATOM 2297 C C . ALA A 1 303 ? -38.061 -12.009 62.118 1.00 80.88 303 ALA A C 1
ATOM 2299 O O . ALA A 1 303 ? -36.898 -12.406 62.148 1.00 80.88 303 ALA A O 1
ATOM 2300 N N . ASP A 1 304 ? -39.037 -12.670 61.490 1.00 81.12 304 ASP A N 1
ATOM 2301 C CA . ASP A 1 304 ? -38.871 -13.997 60.887 1.00 81.12 304 ASP A CA 1
ATOM 2302 C C . ASP A 1 304 ? -38.187 -13.955 59.506 1.00 81.12 304 ASP A C 1
ATOM 2304 O O . ASP A 1 304 ? -37.586 -14.941 59.092 1.00 81.12 304 ASP A O 1
ATOM 2308 N N . GLN A 1 305 ? -38.244 -12.817 58.799 1.00 86.00 305 GLN A N 1
ATOM 2309 C CA . GLN A 1 305 ? -37.679 -12.637 57.446 1.00 86.00 305 GLN A CA 1
ATOM 2310 C C . GLN A 1 305 ? -36.426 -11.749 57.425 1.00 86.00 305 GLN A C 1
ATOM 2312 O O . GLN A 1 305 ? -35.764 -11.608 56.397 1.00 86.00 305 GLN A O 1
ATOM 2317 N N . LYS A 1 306 ? -36.091 -11.140 58.567 1.00 86.31 306 LYS A N 1
ATOM 2318 C CA . LYS A 1 306 ? -35.062 -10.105 58.677 1.00 86.31 306 LYS A CA 1
ATOM 2319 C C . LYS A 1 306 ? -33.686 -10.555 58.182 1.00 86.31 306 LYS A C 1
ATOM 2321 O O . LYS A 1 306 ? -33.065 -9.832 57.414 1.00 86.31 306 LYS A O 1
ATOM 2326 N N . ASN A 1 307 ? -33.241 -11.752 58.567 1.00 87.50 307 ASN A N 1
ATOM 2327 C CA . ASN A 1 307 ? -31.910 -12.249 58.203 1.00 87.50 307 ASN A CA 1
ATOM 2328 C C . ASN A 1 307 ? -31.755 -12.471 56.687 1.00 87.50 307 ASN A C 1
ATOM 2330 O O . ASN A 1 307 ? -30.719 -12.132 56.127 1.00 87.50 307 ASN A O 1
ATOM 2334 N N . GLU A 1 308 ? -32.783 -13.008 56.023 1.00 90.06 308 GLU A N 1
ATOM 2335 C CA . GLU A 1 308 ? -32.754 -13.298 54.581 1.00 90.06 308 GLU A CA 1
ATOM 2336 C C . GLU A 1 308 ? -32.748 -12.004 53.752 1.00 90.06 308 GLU A C 1
ATOM 2338 O O . GLU A 1 308 ? -31.945 -11.844 52.833 1.00 90.06 308 GLU A O 1
ATOM 2343 N N . ILE A 1 309 ? -33.589 -11.030 54.121 1.00 88.88 309 ILE A N 1
ATOM 2344 C CA . ILE A 1 309 ? -33.672 -9.745 53.412 1.00 88.88 309 ILE A CA 1
ATOM 2345 C C . ILE A 1 309 ? -32.419 -8.886 53.672 1.00 88.88 309 ILE A C 1
ATOM 2347 O O . ILE A 1 309 ? -31.946 -8.199 52.764 1.00 88.88 309 ILE A O 1
ATOM 2351 N N . GLU A 1 310 ? -31.828 -8.942 54.873 1.00 92.06 310 GLU A N 1
ATOM 2352 C CA . GLU A 1 310 ? -30.542 -8.286 55.161 1.00 92.06 310 GLU A CA 1
ATOM 2353 C C . GLU A 1 310 ? -29.389 -8.876 54.329 1.00 92.06 310 GLU A C 1
ATOM 2355 O O . GLU A 1 310 ? -28.546 -8.121 53.834 1.00 92.06 310 GLU A O 1
ATOM 2360 N N . GLU A 1 311 ? -29.360 -10.196 54.119 1.00 93.38 311 GLU A N 1
ATOM 2361 C CA . GLU A 1 311 ? -28.361 -10.850 53.264 1.00 93.38 311 GLU A CA 1
ATOM 2362 C C . GLU A 1 311 ? -28.515 -10.439 51.791 1.00 93.38 311 GLU A C 1
ATOM 2364 O O . GLU A 1 311 ? -27.534 -10.032 51.159 1.00 93.38 311 GLU A O 1
ATOM 2369 N N . LEU A 1 312 ? -29.744 -10.445 51.261 1.00 94.25 312 LEU A N 1
ATOM 2370 C CA . LEU A 1 312 ? -30.041 -9.979 49.900 1.00 94.25 312 LEU A CA 1
ATOM 2371 C C . LEU A 1 312 ? -29.683 -8.499 49.705 1.00 94.25 312 LEU A C 1
ATOM 2373 O O . LEU A 1 312 ? -29.074 -8.134 48.698 1.00 94.25 312 LEU A O 1
ATOM 2377 N N . SER A 1 313 ? -30.002 -7.649 50.685 1.00 94.19 313 SER A N 1
ATOM 2378 C CA . SER A 1 313 ? -29.640 -6.227 50.684 1.00 94.19 313 SER A CA 1
ATOM 2379 C C . SER A 1 313 ? -28.123 -6.025 50.647 1.00 94.19 313 SER A C 1
ATOM 2381 O O . SER A 1 313 ? -27.613 -5.211 49.869 1.00 94.19 313 SER A O 1
ATOM 2383 N N . ARG A 1 314 ? -27.369 -6.822 51.416 1.00 95.25 314 ARG A N 1
ATOM 2384 C CA . ARG A 1 314 ? -25.903 -6.795 51.387 1.00 95.25 314 ARG A CA 1
ATOM 2385 C C . ARG A 1 314 ? -25.348 -7.231 50.030 1.00 95.25 314 ARG A C 1
ATOM 2387 O O . ARG A 1 314 ? -24.475 -6.545 49.497 1.00 95.25 314 ARG A O 1
ATOM 2394 N N . ALA A 1 315 ? -25.865 -8.316 49.456 1.00 96.44 315 ALA A N 1
ATOM 2395 C CA . ALA A 1 315 ? -25.459 -8.780 48.130 1.00 96.44 315 ALA A CA 1
ATOM 2396 C C . ALA A 1 315 ? -25.760 -7.733 47.039 1.00 96.44 315 ALA A C 1
ATOM 2398 O O . ALA A 1 315 ? -24.933 -7.491 46.159 1.00 96.44 315 ALA A O 1
ATOM 2399 N N . ALA A 1 316 ? -26.904 -7.048 47.118 1.00 96.31 316 ALA A N 1
ATOM 2400 C CA . ALA A 1 316 ? -27.256 -5.973 46.192 1.00 96.31 316 ALA A CA 1
ATOM 2401 C C . ALA A 1 316 ? -26.335 -4.749 46.325 1.00 96.31 316 ALA A C 1
ATOM 2403 O O . ALA A 1 316 ? -25.924 -4.179 45.313 1.00 96.31 316 ALA A O 1
ATOM 2404 N N . ALA A 1 317 ? -25.937 -4.385 47.548 1.00 96.25 317 ALA A N 1
ATOM 2405 C CA . ALA A 1 317 ? -24.951 -3.329 47.777 1.00 96.25 317 ALA A CA 1
ATOM 2406 C C . ALA A 1 317 ? -23.560 -3.699 47.222 1.00 96.25 317 ALA A C 1
ATOM 2408 O O . ALA A 1 317 ? -22.869 -2.851 46.648 1.00 96.25 317 ALA A O 1
ATOM 2409 N N . GLU A 1 318 ? -23.148 -4.965 47.344 1.00 97.12 318 GLU A N 1
ATOM 2410 C CA . GLU A 1 318 ? -21.914 -5.474 46.731 1.00 97.12 318 GLU A CA 1
ATOM 2411 C C . GLU A 1 318 ? -21.994 -5.455 45.193 1.00 97.12 318 GLU A C 1
ATOM 2413 O O . GLU A 1 318 ? -21.052 -4.994 44.541 1.00 97.12 318 GLU A O 1
ATOM 2418 N N . ASN A 1 319 ? -23.135 -5.842 44.611 1.00 96.62 319 ASN A N 1
ATOM 2419 C CA . ASN A 1 319 ? -23.388 -5.753 43.168 1.00 96.62 319 ASN A CA 1
ATOM 2420 C C . ASN A 1 319 ? -23.359 -4.306 42.659 1.00 96.62 319 ASN A C 1
ATOM 2422 O O . ASN A 1 319 ? -22.732 -4.035 41.633 1.00 96.62 319 ASN A O 1
ATOM 2426 N N . LYS A 1 320 ? -23.962 -3.356 43.388 1.00 97.81 320 LYS A N 1
ATOM 2427 C CA . LYS A 1 320 ? -23.870 -1.921 43.076 1.00 97.81 320 LYS A CA 1
ATOM 2428 C C . LYS A 1 320 ? -22.414 -1.458 43.051 1.00 97.81 320 LYS A C 1
ATOM 2430 O O . LYS A 1 320 ? -21.984 -0.849 42.075 1.00 97.81 320 LYS A O 1
ATOM 2435 N N . LYS A 1 321 ? -21.623 -1.812 44.068 1.00 97.94 321 LYS A N 1
ATOM 2436 C CA . LYS A 1 321 ? -20.192 -1.468 44.130 1.00 97.94 321 LYS A CA 1
ATOM 2437 C C . LYS A 1 321 ? -19.391 -2.080 42.971 1.00 97.94 321 LYS A C 1
ATOM 2439 O O . LYS A 1 321 ? -18.490 -1.438 42.429 1.00 97.94 321 LYS A O 1
ATOM 2444 N N . ALA A 1 322 ? -19.712 -3.309 42.565 1.00 97.88 322 ALA A N 1
ATOM 2445 C CA . ALA A 1 322 ? -19.110 -3.940 41.390 1.00 97.88 322 ALA A CA 1
ATOM 2446 C C . ALA A 1 322 ? -19.499 -3.229 40.078 1.00 97.88 322 ALA A C 1
ATOM 2448 O O . ALA A 1 322 ? -18.653 -3.067 39.190 1.00 97.88 322 ALA A O 1
ATOM 2449 N N . ALA A 1 323 ? -20.741 -2.754 39.961 1.00 98.19 323 ALA A N 1
ATOM 2450 C CA . ALA A 1 323 ? -21.191 -1.958 38.821 1.00 98.19 323 ALA A CA 1
ATOM 2451 C C . ALA A 1 323 ? -20.497 -0.581 38.770 1.00 98.19 323 ALA A C 1
ATOM 2453 O O . ALA A 1 323 ? -20.021 -0.182 37.708 1.00 98.19 323 ALA A O 1
ATOM 2454 N N . GLU A 1 324 ? -20.316 0.097 39.911 1.00 98.25 324 GLU A N 1
ATOM 2455 C CA . GLU A 1 324 ? -19.541 1.349 40.011 1.00 98.25 324 GLU A CA 1
ATOM 2456 C C . GLU A 1 324 ? -18.092 1.153 39.535 1.00 98.25 324 GLU A C 1
ATOM 2458 O O . GLU A 1 324 ? -17.571 1.938 38.737 1.00 98.25 324 GLU A O 1
ATOM 2463 N N . ALA A 1 325 ? -17.446 0.063 39.966 1.00 98.31 325 ALA A N 1
ATOM 2464 C CA . ALA A 1 325 ? -16.104 -0.291 39.508 1.00 98.31 325 ALA A CA 1
ATOM 2465 C C . ALA A 1 325 ? -16.060 -0.591 37.997 1.00 98.31 325 ALA A C 1
ATOM 2467 O O . ALA A 1 325 ? -15.088 -0.237 37.322 1.00 98.31 325 ALA A O 1
ATOM 2468 N N . SER A 1 326 ? -17.114 -1.204 37.452 1.00 98.19 326 SER A N 1
ATOM 2469 C CA . SER A 1 326 ? -17.236 -1.494 36.018 1.00 98.19 326 SER A CA 1
ATOM 2470 C C . SER A 1 326 ? -17.380 -0.220 35.184 1.00 98.19 326 SER A C 1
ATOM 2472 O O . SER A 1 326 ? -16.707 -0.095 34.157 1.00 98.19 326 SER A O 1
ATOM 2474 N N . VAL A 1 327 ? -18.167 0.757 35.652 1.00 98.69 327 VAL A N 1
ATOM 2475 C CA . VAL A 1 327 ? -18.259 2.095 35.042 1.00 98.69 327 VAL A CA 1
ATOM 2476 C C . VAL A 1 327 ? -16.901 2.793 35.069 1.00 98.69 327 VAL A C 1
ATOM 2478 O O . VAL A 1 327 ? -16.437 3.252 34.027 1.00 98.69 327 VAL A O 1
ATOM 2481 N N . ALA A 1 328 ? -16.210 2.806 36.215 1.00 98.56 328 ALA A N 1
ATOM 2482 C CA . ALA A 1 328 ? -14.884 3.419 36.325 1.00 98.56 328 ALA A CA 1
ATOM 2483 C C . ALA A 1 328 ? -13.855 2.775 35.373 1.00 98.56 328 ALA A C 1
ATOM 2485 O O . ALA A 1 328 ? -13.047 3.468 34.748 1.00 98.56 328 ALA A O 1
ATOM 2486 N N . ALA A 1 329 ? -13.896 1.448 35.217 1.00 98.38 329 ALA A N 1
ATOM 2487 C CA . ALA A 1 329 ? -13.038 0.735 34.278 1.00 98.38 329 ALA A CA 1
ATOM 2488 C C . ALA A 1 329 ? -13.379 1.055 32.811 1.00 98.38 329 ALA A C 1
ATOM 2490 O O . ALA A 1 329 ? -12.464 1.247 32.007 1.00 98.38 329 ALA A O 1
ATOM 2491 N N . ALA A 1 330 ? -14.666 1.118 32.456 1.00 98.44 330 ALA A N 1
ATOM 2492 C CA . ALA A 1 330 ? -15.112 1.460 31.106 1.00 98.44 330 ALA A CA 1
ATOM 2493 C C . ALA A 1 330 ? -14.774 2.917 30.740 1.00 98.44 330 ALA A C 1
ATOM 2495 O O . ALA A 1 330 ? -14.271 3.172 29.645 1.00 98.44 330 ALA A O 1
ATOM 2496 N N . ASP A 1 331 ? -14.940 3.854 31.676 1.00 98.50 331 ASP A N 1
ATOM 2497 C CA . ASP A 1 331 ? -14.555 5.260 31.507 1.00 98.50 331 ASP A CA 1
ATOM 2498 C C . ASP A 1 331 ? -13.041 5.405 31.282 1.00 98.50 331 ASP A C 1
ATOM 2500 O O . ASP A 1 331 ? -12.602 6.091 30.355 1.00 98.50 331 ASP A O 1
ATOM 2504 N N . LYS A 1 332 ? -12.220 4.675 32.051 1.00 98.38 332 LYS A N 1
ATOM 2505 C CA . LYS A 1 332 ? -10.770 4.625 31.817 1.00 98.38 332 LYS A CA 1
ATOM 2506 C C . LYS A 1 332 ? -10.433 4.086 30.422 1.00 98.38 332 LYS A C 1
ATOM 2508 O O . LYS A 1 332 ? -9.596 4.676 29.743 1.00 98.38 332 LYS A O 1
ATOM 2513 N N . ARG A 1 333 ? -11.082 3.004 29.969 1.00 98.06 333 ARG A N 1
ATOM 2514 C CA . ARG A 1 333 ? -10.870 2.465 28.610 1.00 98.06 333 ARG A CA 1
ATOM 2515 C C . ARG A 1 333 ? -11.232 3.484 27.536 1.00 98.06 333 ARG A C 1
ATOM 2517 O O . ARG A 1 333 ? -10.484 3.614 26.571 1.00 98.06 333 ARG A O 1
ATOM 2524 N N . LEU A 1 334 ? -12.332 4.219 27.708 1.00 98.50 334 LEU A N 1
ATOM 2525 C CA . LEU A 1 334 ? -12.734 5.272 26.778 1.00 98.50 334 LEU A CA 1
ATOM 2526 C C . LEU A 1 334 ? -11.696 6.398 26.721 1.00 98.50 334 LEU A C 1
ATOM 2528 O O . LEU A 1 334 ? -11.310 6.815 25.628 1.00 98.50 334 LEU A O 1
ATOM 2532 N N . LYS A 1 335 ? -11.192 6.853 27.872 1.00 98.38 335 LYS A N 1
ATOM 2533 C CA . LYS A 1 335 ? -10.122 7.864 27.943 1.00 98.38 335 LYS A CA 1
ATOM 2534 C C . LYS A 1 335 ? -8.836 7.390 27.266 1.00 98.38 335 LYS A C 1
ATOM 2536 O O . LYS A 1 335 ? -8.260 8.132 26.464 1.00 98.38 335 LYS A O 1
ATOM 2541 N N . ASP A 1 336 ? -8.415 6.157 27.540 1.00 97.69 336 ASP A N 1
ATOM 2542 C CA . ASP A 1 336 ? -7.214 5.562 26.948 1.00 97.69 336 ASP A CA 1
ATOM 2543 C C . ASP A 1 336 ? -7.374 5.425 25.417 1.00 97.69 336 ASP A C 1
ATOM 2545 O O . ASP A 1 336 ? -6.504 5.871 24.663 1.00 97.69 336 ASP A O 1
ATOM 2549 N N . ALA A 1 337 ? -8.514 4.904 24.941 1.00 97.25 337 ALA A N 1
ATOM 2550 C CA . ALA A 1 337 ? -8.821 4.772 23.513 1.00 97.25 337 ALA A CA 1
ATOM 2551 C C . ALA A 1 337 ? -8.889 6.136 22.805 1.00 97.25 337 ALA A C 1
ATOM 2553 O O . ALA A 1 337 ? -8.303 6.311 21.738 1.00 97.25 337 ALA A O 1
ATOM 2554 N N . THR A 1 338 ? -9.536 7.130 23.421 1.00 97.44 338 THR A N 1
ATOM 2555 C CA . THR A 1 338 ? -9.646 8.497 22.879 1.00 97.44 338 THR A CA 1
ATOM 2556 C C . THR A 1 338 ? -8.279 9.166 22.771 1.00 97.44 338 THR A C 1
ATOM 2558 O O . THR A 1 338 ? -8.001 9.858 21.792 1.00 97.44 338 THR A O 1
ATOM 2561 N N . THR A 1 339 ? -7.401 8.947 23.753 1.00 97.12 339 THR A N 1
ATOM 2562 C CA . THR A 1 339 ? -6.030 9.476 23.741 1.00 97.12 339 THR A CA 1
ATOM 2563 C C . THR A 1 339 ? -5.201 8.837 22.627 1.00 97.12 339 THR A C 1
ATOM 2565 O O . THR A 1 339 ? -4.475 9.533 21.917 1.00 97.12 339 THR A O 1
ATOM 2568 N N . GLN A 1 340 ? -5.325 7.521 22.435 1.00 94.62 340 GLN A N 1
ATOM 2569 C CA . GLN A 1 340 ? -4.627 6.807 21.362 1.00 94.62 340 GLN A CA 1
ATOM 2570 C C . GLN A 1 340 ? -5.128 7.196 19.965 1.00 94.62 340 GLN A C 1
ATOM 2572 O O . GLN A 1 340 ? -4.318 7.311 19.044 1.00 94.62 340 GLN A O 1
ATOM 2577 N N . ALA A 1 341 ? -6.431 7.448 19.820 1.00 95.06 341 ALA A N 1
ATOM 2578 C CA . ALA A 1 341 ? -7.064 7.817 18.557 1.00 95.06 341 ALA A CA 1
ATOM 2579 C C . ALA A 1 341 ? -6.908 9.303 18.183 1.00 95.06 341 ALA A C 1
ATOM 2581 O O . ALA A 1 341 ? -7.442 9.728 17.153 1.00 95.06 341 ALA A O 1
ATOM 2582 N N . GLN A 1 342 ? -6.186 10.098 18.985 1.00 95.44 342 GLN A N 1
ATOM 2583 C CA . GLN A 1 342 ? -5.921 11.499 18.657 1.00 95.44 342 GLN A CA 1
ATOM 2584 C C . GLN A 1 342 ? -5.242 11.622 17.282 1.00 95.44 342 GLN A C 1
ATOM 2586 O O . GLN A 1 342 ? -4.262 10.911 17.029 1.00 95.44 342 GLN A O 1
ATOM 2591 N N . PRO A 1 343 ? -5.731 12.515 16.397 1.00 94.81 343 PRO A N 1
ATOM 2592 C CA . PRO A 1 343 ? -5.151 12.696 15.074 1.00 94.81 343 PRO A CA 1
ATOM 2593 C C . PRO A 1 343 ? -3.692 13.134 15.153 1.00 94.81 343 PRO A C 1
ATOM 2595 O O . PRO A 1 343 ? -3.338 14.018 15.937 1.00 94.81 343 PRO A O 1
ATOM 2598 N N . LYS A 1 344 ? -2.852 12.548 14.302 1.00 95.56 344 LYS A N 1
ATOM 2599 C CA . LYS A 1 344 ? -1.453 12.946 14.132 1.00 95.56 344 LYS A CA 1
ATOM 2600 C C . LYS A 1 344 ? -1.143 13.127 12.659 1.00 95.56 344 LYS A C 1
ATOM 2602 O O . LYS A 1 344 ? -1.500 12.284 11.839 1.00 95.56 344 LYS A O 1
ATOM 2607 N N . ASP A 1 345 ? -0.422 14.197 12.355 1.00 95.12 345 ASP A N 1
ATOM 2608 C CA . ASP A 1 345 ? 0.081 14.447 11.013 1.00 95.12 345 ASP A CA 1
ATOM 2609 C C . ASP A 1 345 ? 1.181 13.433 10.685 1.00 95.12 345 ASP A C 1
ATOM 2611 O O . ASP A 1 345 ? 2.245 13.398 11.316 1.00 95.12 345 ASP A O 1
ATOM 2615 N N . ILE A 1 346 ? 0.921 12.607 9.676 1.00 92.44 346 ILE A N 1
ATOM 2616 C CA . ILE A 1 346 ? 1.892 11.685 9.091 1.00 92.44 346 ILE A CA 1
ATOM 2617 C C . ILE A 1 346 ? 2.075 12.025 7.619 1.00 92.44 346 ILE A C 1
ATOM 2619 O O . ILE A 1 346 ? 1.133 12.432 6.949 1.00 92.44 346 ILE A O 1
ATOM 2623 N N . VAL A 1 347 ? 3.289 11.844 7.104 1.00 91.69 347 VAL A N 1
ATOM 2624 C CA . VAL A 1 347 ? 3.495 11.845 5.654 1.00 91.69 347 VAL A CA 1
ATOM 2625 C C . VAL A 1 347 ? 3.167 10.438 5.174 1.00 91.69 347 VAL A C 1
ATOM 2627 O O . VAL A 1 347 ? 3.872 9.494 5.535 1.00 91.69 347 VAL A O 1
ATOM 2630 N N . ASP A 1 348 ? 2.079 10.291 4.427 1.00 91.75 348 ASP A N 1
ATOM 2631 C CA . ASP A 1 348 ? 1.612 8.994 3.936 1.00 91.75 348 ASP A CA 1
ATOM 2632 C C . ASP A 1 348 ? 2.022 8.830 2.474 1.00 91.75 348 ASP A C 1
ATOM 2634 O O . ASP A 1 348 ? 1.881 9.770 1.698 1.00 91.75 348 ASP A O 1
ATOM 2638 N N . ILE A 1 349 ? 2.540 7.663 2.081 1.00 93.25 349 ILE A N 1
ATOM 2639 C CA . ILE A 1 349 ? 2.811 7.407 0.659 1.00 93.25 349 ILE A CA 1
ATOM 2640 C C . ILE A 1 349 ? 1.521 6.927 0.020 1.00 93.25 349 ILE A C 1
ATOM 2642 O O . ILE A 1 349 ? 1.011 5.865 0.370 1.00 93.25 349 ILE A O 1
ATOM 2646 N N . VAL A 1 350 ? 1.046 7.685 -0.959 1.00 95.44 350 VAL A N 1
ATOM 2647 C CA . VAL A 1 350 ? -0.122 7.332 -1.759 1.00 95.44 350 VAL A CA 1
ATOM 2648 C C . VAL A 1 350 ? 0.360 6.915 -3.135 1.00 95.44 350 VAL A C 1
ATOM 2650 O O . VAL A 1 350 ? 1.136 7.633 -3.763 1.00 95.44 350 VAL A O 1
ATOM 2653 N N . VAL A 1 351 ? -0.112 5.762 -3.598 1.00 97.44 351 VAL A N 1
ATOM 2654 C CA . VAL A 1 351 ? 0.065 5.283 -4.969 1.00 97.44 351 VAL A CA 1
ATOM 2655 C C . VAL A 1 351 ? -1.325 5.047 -5.548 1.00 97.44 351 VAL A C 1
ATOM 2657 O O . VAL A 1 351 ? -2.191 4.505 -4.858 1.00 97.44 351 VAL A O 1
ATOM 2660 N N . SER A 1 352 ? -1.560 5.478 -6.784 1.00 98.44 352 SER A N 1
ATOM 2661 C CA . SER A 1 352 ? -2.804 5.178 -7.482 1.00 98.44 352 SER A CA 1
ATOM 2662 C C . SER A 1 352 ? -2.889 3.692 -7.820 1.00 98.44 352 SER A C 1
ATOM 2664 O O . SER A 1 352 ? -1.884 2.983 -7.868 1.00 98.44 352 SER A O 1
ATOM 2666 N N . GLU A 1 353 ? -4.091 3.217 -8.111 1.00 98.12 353 GLU A N 1
ATOM 2667 C CA . GLU A 1 353 ? -4.268 1.959 -8.834 1.00 98.12 353 GLU A CA 1
ATOM 2668 C C . GLU A 1 353 ? -3.532 1.996 -10.192 1.00 98.12 353 GLU A C 1
ATOM 2670 O O . GLU A 1 353 ? -3.299 3.089 -10.734 1.00 98.12 353 GLU A O 1
ATOM 2675 N N . PRO A 1 354 ? -3.110 0.832 -10.723 1.00 97.69 354 PRO A N 1
ATOM 2676 C CA . PRO A 1 354 ? -2.476 0.747 -12.034 1.00 97.69 354 PRO A CA 1
ATOM 2677 C C . PRO A 1 354 ? -3.435 1.188 -13.144 1.00 97.69 354 PRO A C 1
ATOM 2679 O O . PRO A 1 354 ? -4.615 0.849 -13.137 1.00 97.69 354 PRO A O 1
ATOM 2682 N N . ILE A 1 355 ? -2.907 1.910 -14.130 1.00 98.19 355 ILE A N 1
ATOM 2683 C CA . ILE A 1 355 ? -3.664 2.430 -15.272 1.00 98.19 355 ILE A CA 1
ATOM 2684 C C . ILE A 1 355 ? -3.016 1.913 -16.552 1.00 98.19 355 ILE A C 1
ATOM 2686 O O . ILE A 1 355 ? -1.819 2.112 -16.774 1.00 98.19 355 ILE A O 1
ATOM 2690 N N . ALA A 1 356 ? -3.809 1.250 -17.392 1.00 97.31 356 ALA A N 1
ATOM 2691 C CA . ALA A 1 356 ? -3.375 0.794 -18.704 1.00 97.31 356 ALA A CA 1
ATOM 2692 C C . ALA A 1 356 ? -3.536 1.919 -19.732 1.00 97.31 356 ALA A C 1
ATOM 2694 O O . ALA A 1 356 ? -4.601 2.534 -19.837 1.00 97.31 356 ALA A O 1
ATOM 2695 N N . ILE A 1 357 ? -2.491 2.165 -20.517 1.00 97.38 357 ILE A N 1
ATOM 2696 C CA . ILE A 1 357 ? -2.518 3.124 -21.619 1.00 97.38 357 ILE A CA 1
ATOM 2697 C C . ILE A 1 357 ? -1.946 2.490 -22.888 1.00 97.38 357 ILE A C 1
ATOM 2699 O O . ILE A 1 357 ? -1.050 1.645 -22.826 1.00 97.38 357 ILE A O 1
ATOM 2703 N N . ARG A 1 358 ? -2.431 2.936 -24.044 1.00 97.62 358 ARG A N 1
ATOM 2704 C CA . ARG A 1 358 ? -1.937 2.526 -25.359 1.00 97.62 358 ARG A CA 1
ATOM 2705 C C . ARG A 1 358 ? -1.585 3.751 -26.183 1.00 97.62 358 ARG A C 1
ATOM 2707 O O . ARG A 1 358 ? -2.424 4.614 -26.439 1.00 97.62 358 ARG A O 1
ATOM 2714 N N . ILE A 1 359 ? -0.333 3.813 -26.614 1.00 97.38 359 ILE A N 1
ATOM 2715 C CA . ILE A 1 359 ? 0.150 4.861 -27.505 1.00 97.38 359 ILE A CA 1
ATOM 2716 C C . ILE A 1 359 ? 0.087 4.337 -28.934 1.00 97.38 359 ILE A C 1
ATOM 2718 O O . ILE A 1 359 ? 0.780 3.384 -29.292 1.00 97.38 359 ILE A O 1
ATOM 2722 N N . LEU A 1 360 ? -0.763 4.949 -29.750 1.00 97.12 360 LEU A N 1
ATOM 2723 C CA . LEU A 1 360 ? -0.916 4.613 -31.161 1.00 97.12 360 LEU A CA 1
ATOM 2724 C C . LEU A 1 360 ? 0.177 5.302 -31.996 1.00 97.12 360 LEU A C 1
ATOM 2726 O O . LEU A 1 360 ? 0.682 6.357 -31.596 1.00 97.12 360 LEU A O 1
ATOM 2730 N N . PRO A 1 361 ? 0.555 4.750 -33.164 1.00 95.56 361 PRO A N 1
ATOM 2731 C CA . PRO A 1 361 ? 1.404 5.456 -34.117 1.00 95.56 361 PRO A CA 1
ATOM 2732 C C . PRO A 1 361 ? 0.851 6.849 -34.434 1.00 95.56 361 PRO A C 1
ATOM 2734 O O . PRO A 1 361 ? -0.363 7.043 -34.478 1.00 95.56 361 PRO A O 1
ATOM 2737 N N . ALA A 1 362 ? 1.740 7.817 -34.661 1.00 87.00 362 ALA A N 1
ATOM 2738 C CA . ALA A 1 362 ? 1.323 9.120 -35.167 1.00 87.00 362 ALA A CA 1
ATOM 2739 C C . ALA A 1 362 ? 0.651 8.937 -36.537 1.00 87.00 362 ALA A C 1
ATOM 2741 O O . ALA A 1 362 ? 1.145 8.160 -37.360 1.00 87.00 362 ALA A O 1
ATOM 2742 N N . GLU A 1 363 ? -0.455 9.641 -36.788 1.00 78.38 363 GLU A N 1
ATOM 2743 C CA . GLU A 1 363 ? -1.073 9.643 -38.114 1.00 78.38 363 GLU A CA 1
ATOM 2744 C C . GLU A 1 363 ? -0.054 10.107 -39.162 1.00 78.38 363 GLU A C 1
ATOM 2746 O O . GLU A 1 363 ? 0.611 11.138 -39.009 1.00 78.38 363 GLU A O 1
ATOM 2751 N N . SER A 1 364 ? 0.097 9.317 -40.227 1.00 67.62 364 SER A N 1
ATOM 2752 C CA . SER A 1 364 ? 0.892 9.710 -41.385 1.00 67.62 364 SER A CA 1
ATOM 2753 C C . SER A 1 364 ? 0.238 10.934 -42.023 1.00 67.62 364 SER A C 1
ATOM 2755 O O . SER A 1 364 ? -0.896 10.836 -42.491 1.00 67.62 364 SER A O 1
ATOM 2757 N N . LYS A 1 365 ? 0.943 12.068 -42.009 1.00 50.62 365 LYS A N 1
ATOM 2758 C CA . LYS A 1 365 ? 0.534 13.282 -42.723 1.00 50.62 365 LYS A CA 1
ATOM 2759 C C . LYS A 1 365 ? 0.559 13.104 -44.232 1.00 50.62 365 LYS A C 1
ATOM 2761 O O . LYS A 1 365 ? 1.485 12.414 -44.717 1.00 50.62 365 LYS A O 1
#

Sequence (365 aa):
GRY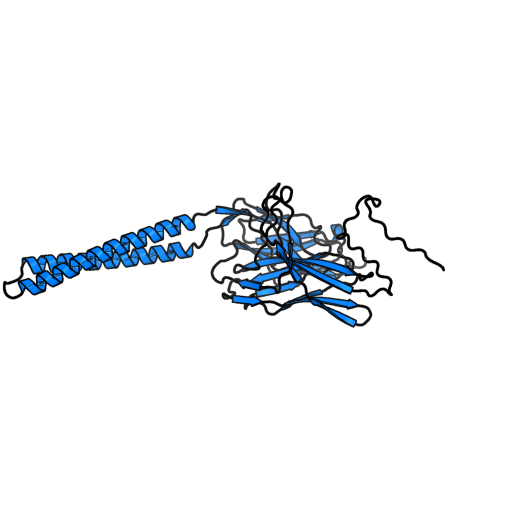RLQLTDLFGGTRTDPNNEYRLVIRQAAPDFALVAWALHMELRNGDRNALSKPMALRNGSTIALEVVAVRRDGFAGEISLTMEDLPDGVTATGLKIAAGETRGIMLLTAQQDAPRGWRNARLFGQATIGEEEVTRPVHLACMAWPVRDAWQEIPAPRLLSGAPVSVGGSEFAQISIAAQENKVYEAQAGTTLTIPLVHIRRGDFSGATTGLRTFGAGLDRNASFDVPLTADQSEAVLDLAKLKTPPGDYTIAFYGSPVAKHRHNPDAVLKAERELKQAQQQLDEATAESDRLAKEAAAASADQKNEIEELSRAAAENKKAAEASVAAADKRLKDATTQAQPKDIVDIVVSEPIAIRILPAESK

Nearest PDB structures (foldseek):
  5c1f-assembly1_B  TM=8.870E-01  e=1.733E+00  Schizosaccharomyces pombe 972h-
  7ryv-assembly4_P  TM=2.997E-01  e=7.697E-04  Macaca mulatta
  7p3r-assembly1_D  TM=8.226E-01  e=3.567E+00  Vibrio cholerae O1 biovar El Tor str. N16961
  6qpq-assembly2_C  TM=2.639E-01  e=7.762E+00  Thermochaetoides thermophila DSM 1495

Foldseek 3Di:
DDDDDDDDDPVGPPDDDPPPDDDDDDDQQDKDKAKAKAFDDDQLDVQFQKAFGDALADEAQAKTKIKMFIDIGRPQFAKKFKDKDPAAAQKDKDWFIQHGNHGITIIMIGHHNQRAWDKDQMWIWIWTDDPNDIDIYGYWYKTFPDMDRHCVVDPTDIDTDPTRMHTYGSQGHDQKAKEFPDQDAFEDAQ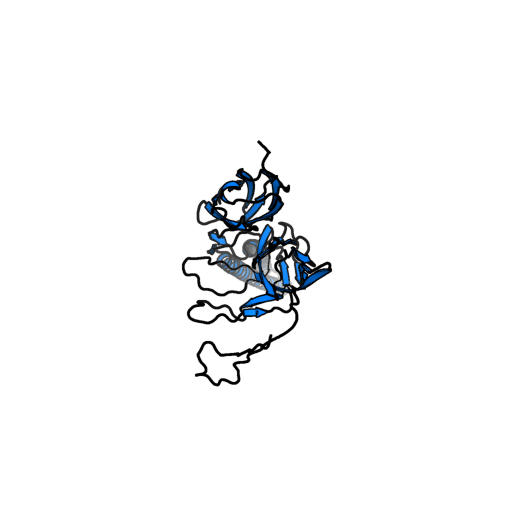QAKGKTKMFIDGDFDFDDQWWWKAKHKDLQSPFDTDIDGPPDGIDMDMGRNNVSRDDFDKMKMKIKTWTWTQAFDPLVLLVVLVVQLVVLVVQLVVLVVQLVVLVVCLVVDDPVCNVVSVVSNVVSVVSNVVSVVSNVVSVVSNVVNVVRRGTDTDGDMGMHDMHMYGHHYHDDD

Mean predicted aligned error: 6.81 Å